Protein AF-A0A1C5HCP8-F1 (a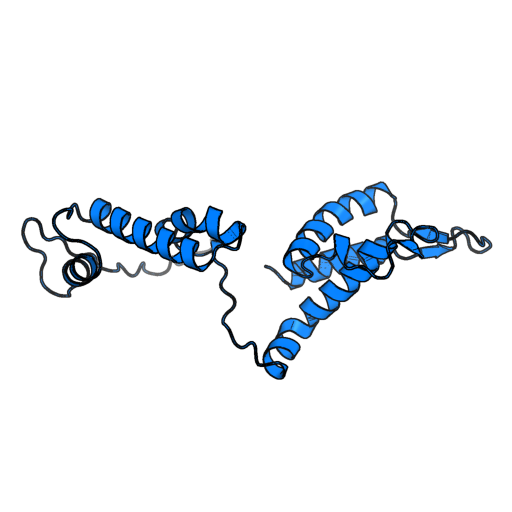fdb_monomer)

Mean predicted aligned error: 13.07 Å

Nearest PDB structures (foldseek):
  6eml-assembly1_B  TM=2.344E-01  e=4.892E+00  Saccharomyces cerevisiae S288C
  8zdz-assembly1_A  TM=1.944E-01  e=7.265E+00  Drosophila mojavensis

Structure (mmCIF, N/CA/C/O backbone):
data_AF-A0A1C5HCP8-F1
#
_entry.id   AF-A0A1C5HCP8-F1
#
loop_
_atom_site.group_PDB
_atom_site.id
_atom_site.type_symbol
_atom_site.label_atom_id
_atom_site.label_alt_id
_atom_site.label_comp_id
_atom_site.label_asym_id
_atom_site.label_entity_id
_atom_site.label_seq_id
_atom_site.pdbx_PDB_ins_code
_atom_site.Cartn_x
_atom_site.Cartn_y
_atom_site.Cartn_z
_atom_site.occupancy
_atom_site.B_iso_or_equiv
_atom_site.auth_seq_id
_atom_site.auth_comp_id
_atom_site.auth_asym_id
_atom_site.auth_atom_id
_atom_site.pdbx_PDB_model_num
ATOM 1 N N . MET A 1 1 ? 2.638 -6.774 -0.162 1.00 78.81 1 MET A N 1
ATOM 2 C CA . MET A 1 1 ? 2.986 -6.945 -1.592 1.00 78.81 1 MET A CA 1
ATOM 3 C C . MET A 1 1 ? 3.884 -8.164 -1.680 1.00 78.81 1 MET A C 1
ATOM 5 O O . MET A 1 1 ? 4.634 -8.370 -0.737 1.00 78.81 1 MET A O 1
ATOM 9 N N . ASP A 1 2 ? 3.795 -8.972 -2.735 1.00 88.62 2 ASP A N 1
ATOM 10 C CA . ASP A 1 2 ? 4.786 -10.030 -2.962 1.00 88.62 2 ASP A CA 1
ATOM 11 C C . ASP A 1 2 ? 6.087 -9.397 -3.477 1.00 88.62 2 ASP A C 1
ATOM 13 O O . ASP A 1 2 ? 6.156 -8.944 -4.621 1.00 88.62 2 ASP A O 1
ATOM 17 N N . SER A 1 3 ? 7.095 -9.307 -2.605 1.00 89.94 3 SER A N 1
ATOM 18 C CA . SER A 1 3 ? 8.375 -8.673 -2.933 1.00 89.94 3 SER A CA 1
ATOM 19 C C . SER A 1 3 ? 9.184 -9.475 -3.952 1.00 89.94 3 SER A C 1
ATOM 21 O O . SER A 1 3 ? 9.899 -8.868 -4.740 1.00 89.94 3 SER A O 1
ATOM 23 N N . ARG A 1 4 ? 9.068 -10.812 -3.985 1.00 93.69 4 ARG A N 1
ATOM 24 C CA . ARG A 1 4 ? 9.817 -11.634 -4.953 1.00 93.69 4 ARG A CA 1
ATOM 25 C C . ARG A 1 4 ? 9.277 -11.432 -6.358 1.00 93.69 4 ARG A C 1
ATOM 27 O O . ARG A 1 4 ? 10.061 -11.223 -7.279 1.00 93.69 4 ARG A O 1
ATOM 34 N N . TRP A 1 5 ? 7.952 -11.437 -6.499 1.00 96.12 5 TRP A N 1
ATOM 35 C CA . TRP A 1 5 ? 7.306 -11.109 -7.767 1.00 96.12 5 TRP A CA 1
ATOM 36 C C . TRP A 1 5 ? 7.670 -9.689 -8.220 1.00 96.12 5 TRP A C 1
ATOM 38 O O . TRP A 1 5 ? 8.113 -9.504 -9.348 1.00 96.12 5 TRP A O 1
ATOM 48 N N . ALA A 1 6 ? 7.579 -8.696 -7.328 1.00 96.25 6 ALA A N 1
ATOM 49 C CA . ALA A 1 6 ? 7.897 -7.312 -7.674 1.00 96.25 6 ALA A CA 1
ATOM 50 C C . ALA A 1 6 ? 9.359 -7.126 -8.128 1.00 96.25 6 ALA A C 1
ATOM 52 O O . ALA A 1 6 ? 9.610 -6.399 -9.087 1.00 96.25 6 ALA A O 1
ATOM 53 N N . ILE A 1 7 ? 10.313 -7.797 -7.468 1.00 96.38 7 ILE A N 1
ATOM 54 C CA . ILE A 1 7 ? 11.725 -7.801 -7.879 1.00 96.38 7 ILE A CA 1
ATOM 55 C C . ILE A 1 7 ? 11.876 -8.421 -9.273 1.00 96.38 7 ILE A C 1
ATOM 57 O O . ILE A 1 7 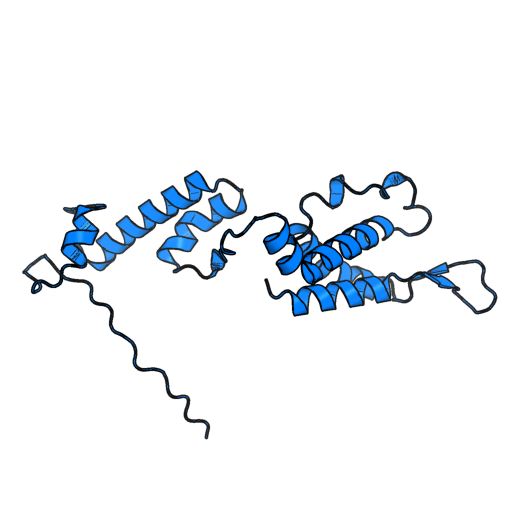? 12.546 -7.830 -10.112 1.00 96.38 7 ILE A O 1
ATOM 61 N N . ALA A 1 8 ? 11.226 -9.555 -9.551 1.00 97.31 8 ALA A N 1
ATOM 62 C CA . ALA A 1 8 ? 11.306 -10.208 -10.859 1.00 97.31 8 ALA A CA 1
ATOM 63 C C . ALA A 1 8 ? 10.757 -9.323 -11.997 1.00 97.31 8 ALA A C 1
ATOM 65 O O . ALA A 1 8 ? 11.375 -9.222 -13.056 1.00 97.31 8 ALA A O 1
ATOM 66 N N . GLU A 1 9 ? 9.635 -8.631 -11.769 1.00 97.81 9 GLU A N 1
ATOM 67 C CA . GLU A 1 9 ? 9.070 -7.679 -12.737 1.00 97.81 9 GLU A CA 1
ATOM 68 C C . GLU A 1 9 ? 10.021 -6.502 -13.013 1.00 97.81 9 GLU A C 1
ATOM 70 O O . GLU A 1 9 ? 10.185 -6.091 -14.166 1.00 97.81 9 GLU A O 1
ATOM 75 N N . ILE A 1 10 ? 10.666 -5.977 -11.965 1.00 97.31 10 ILE A N 1
ATOM 76 C CA . ILE A 1 10 ? 11.663 -4.906 -12.078 1.00 97.31 10 ILE A CA 1
ATOM 77 C C . ILE A 1 10 ? 12.907 -5.391 -12.836 1.00 97.31 10 ILE A C 1
ATOM 79 O O . ILE A 1 10 ? 13.361 -4.703 -13.750 1.00 97.31 10 ILE A O 1
ATOM 83 N N . ASP A 1 11 ? 13.432 -6.571 -12.504 1.00 97.44 11 ASP A N 1
ATOM 84 C CA . ASP A 1 11 ? 14.622 -7.144 -13.143 1.00 97.44 11 ASP A CA 1
ATOM 85 C C . ASP A 1 11 ? 14.402 -7.363 -14.646 1.00 97.44 11 ASP A C 1
ATOM 87 O O . ASP A 1 11 ? 15.262 -7.034 -15.467 1.00 97.44 11 ASP A O 1
ATOM 91 N N . GLU A 1 12 ? 13.226 -7.852 -15.036 1.00 96.88 12 GLU A N 1
ATOM 92 C CA . GLU A 1 12 ? 12.891 -8.039 -16.446 1.00 96.88 12 GLU A CA 1
ATOM 93 C C . GLU A 1 12 ? 12.728 -6.699 -17.183 1.00 96.88 12 GLU A C 1
ATOM 95 O O . GLU A 1 12 ? 13.190 -6.559 -18.317 1.00 96.88 12 GLU A O 1
ATOM 100 N N . PHE A 1 13 ? 12.151 -5.676 -16.547 1.00 97.00 13 PHE A N 1
ATOM 101 C CA . PHE A 1 13 ? 12.091 -4.333 -17.133 1.00 97.00 13 PHE A CA 1
ATOM 102 C C . PHE A 1 13 ? 13.481 -3.722 -17.342 1.00 97.00 13 PHE A C 1
ATOM 104 O O . PHE A 1 13 ? 13.753 -3.157 -18.407 1.00 97.00 13 PHE A O 1
ATOM 111 N N . LEU A 1 14 ? 14.379 -3.864 -16.363 1.00 94.81 14 LEU A N 1
ATOM 112 C CA . LEU A 1 14 ? 15.771 -3.423 -16.478 1.00 94.81 14 LEU A CA 1
ATOM 113 C C . LEU A 1 14 ? 16.498 -4.174 -17.604 1.00 94.81 14 LEU A C 1
ATOM 115 O O . LEU A 1 14 ? 17.226 -3.561 -18.384 1.00 94.81 14 LEU A O 1
ATOM 119 N N . ALA A 1 15 ? 16.234 -5.473 -17.770 1.00 95.31 15 ALA A N 1
ATOM 120 C CA . ALA A 1 15 ? 16.787 -6.256 -18.872 1.00 95.31 15 ALA A CA 1
ATOM 121 C C . ALA A 1 15 ? 16.268 -5.794 -20.246 1.00 95.31 15 ALA A C 1
ATOM 123 O O . ALA A 1 15 ? 17.043 -5.712 -21.200 1.00 95.31 15 ALA A O 1
ATOM 124 N N . LEU A 1 16 ? 14.978 -5.464 -20.369 1.00 94.94 16 LEU A N 1
ATOM 125 C CA . LEU A 1 16 ? 14.393 -4.966 -21.620 1.00 94.94 16 LEU A CA 1
ATOM 126 C C . LEU A 1 16 ? 14.897 -3.560 -21.983 1.00 94.94 16 LEU A C 1
ATOM 128 O O . LEU A 1 16 ? 15.077 -3.263 -23.166 1.00 94.94 16 LEU A O 1
ATOM 132 N N . THR A 1 17 ? 15.137 -2.706 -20.986 1.00 92.56 17 THR A N 1
ATOM 133 C CA . THR A 1 17 ? 15.589 -1.311 -21.161 1.00 92.56 17 THR A CA 1
ATOM 134 C C . THR A 1 17 ? 17.107 -1.158 -21.260 1.00 92.56 17 THR A C 1
ATOM 136 O O . THR A 1 17 ? 17.607 -0.060 -21.513 1.00 92.56 17 THR A O 1
ATOM 139 N N . GLU A 1 18 ? 17.856 -2.254 -21.129 1.00 89.94 18 GLU A N 1
ATOM 140 C CA . GLU A 1 18 ? 19.302 -2.257 -21.305 1.00 89.94 18 GLU A CA 1
ATOM 141 C C . GLU A 1 18 ? 19.684 -1.800 -22.724 1.00 89.94 18 GLU A C 1
ATOM 143 O O . GLU A 1 18 ? 19.285 -2.397 -23.728 1.00 89.94 18 GLU A O 1
ATOM 148 N N . LEU A 1 19 ? 20.494 -0.741 -22.812 1.00 87.19 19 LEU A N 1
ATOM 149 C CA . LEU A 1 19 ? 20.990 -0.224 -24.084 1.00 87.19 19 LEU A CA 1
ATOM 150 C C . LEU A 1 19 ? 22.107 -1.113 -24.638 1.00 87.19 19 LEU A C 1
ATOM 152 O O . LEU A 1 19 ? 23.206 -1.181 -24.084 1.00 87.19 19 LEU A O 1
ATOM 156 N N . ARG A 1 20 ? 21.862 -1.716 -25.800 1.00 84.25 20 ARG A N 1
ATOM 157 C CA . ARG A 1 20 ? 22.836 -2.501 -26.564 1.00 84.25 20 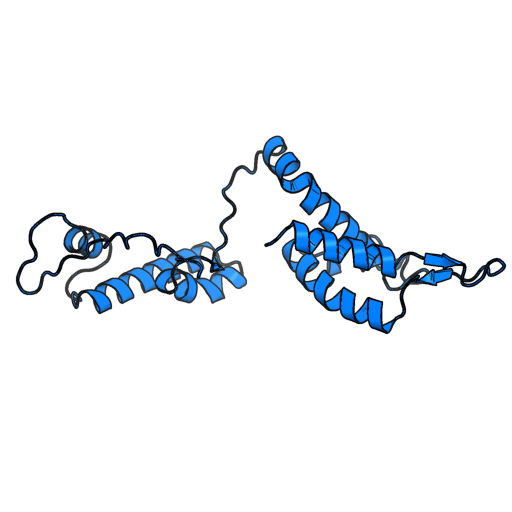ARG A CA 1
ATOM 158 C C . ARG A 1 20 ? 23.169 -1.802 -27.886 1.00 84.25 20 ARG A C 1
ATOM 160 O O . ARG A 1 20 ? 22.359 -1.028 -28.400 1.00 84.25 20 ARG A O 1
ATOM 167 N N . PRO A 1 21 ? 24.371 -2.017 -28.447 1.00 81.75 21 PRO A N 1
ATOM 168 C CA . PRO A 1 21 ? 24.658 -1.558 -29.800 1.00 81.75 21 PRO A CA 1
ATOM 169 C C . PRO A 1 21 ? 23.674 -2.215 -30.777 1.00 81.75 21 PRO A C 1
ATOM 171 O O . PRO A 1 21 ? 23.449 -3.421 -30.712 1.00 81.75 21 PRO A O 1
ATOM 174 N N . ALA A 1 22 ? 23.080 -1.427 -31.678 1.00 78.69 22 ALA A N 1
ATOM 175 C CA . ALA A 1 22 ? 22.049 -1.920 -32.602 1.00 78.69 22 ALA A CA 1
ATOM 176 C C . ALA A 1 22 ? 22.582 -2.958 -33.614 1.00 78.69 22 ALA A C 1
ATOM 178 O O . ALA A 1 22 ? 21.818 -3.695 -34.225 1.00 78.69 22 ALA A O 1
ATOM 179 N N . SER A 1 23 ? 23.899 -2.990 -33.807 1.00 77.50 23 SER A N 1
ATOM 180 C CA . SER A 1 23 ? 24.653 -3.986 -34.568 1.00 77.50 23 SER A CA 1
ATOM 181 C C . SER A 1 23 ? 26.102 -3.953 -34.075 1.00 77.50 23 SER A C 1
ATOM 183 O O . SER A 1 23 ? 26.514 -2.947 -33.492 1.00 77.50 23 SER A O 1
ATOM 185 N N . LEU A 1 24 ? 26.885 -5.005 -34.337 1.00 74.94 24 LEU A N 1
ATOM 186 C CA . LEU A 1 24 ? 28.292 -5.142 -33.921 1.00 74.94 24 LEU A CA 1
ATOM 187 C C . LEU A 1 24 ? 29.163 -3.922 -34.275 1.00 74.94 24 LEU A C 1
ATOM 189 O O . LEU A 1 24 ? 30.149 -3.651 -33.597 1.00 74.94 24 LEU A O 1
ATOM 193 N N . THR A 1 25 ? 28.790 -3.169 -35.311 1.00 76.25 25 THR A N 1
ATOM 194 C CA . THR A 1 25 ? 29.531 -2.005 -35.819 1.00 76.25 25 THR A CA 1
ATOM 195 C C . THR A 1 25 ? 28.815 -0.665 -35.606 1.00 76.25 25 THR A C 1
ATOM 197 O O . THR A 1 25 ? 29.343 0.387 -35.969 1.00 76.25 25 THR A O 1
ATOM 200 N N . SER A 1 26 ? 27.609 -0.659 -35.028 1.00 76.81 26 SER A N 1
ATOM 201 C CA . SER A 1 26 ? 26.791 0.553 -34.914 1.00 76.81 26 SER A CA 1
ATOM 202 C C . SER A 1 26 ? 27.150 1.384 -33.681 1.00 76.81 26 SER A C 1
ATOM 204 O O . SER A 1 26 ? 27.165 0.881 -32.560 1.00 76.81 26 SER A O 1
ATOM 206 N N . ARG A 1 27 ? 27.333 2.701 -33.866 1.00 78.25 27 ARG A N 1
ATOM 207 C CA . ARG A 1 27 ? 27.387 3.667 -32.748 1.00 78.25 27 ARG A CA 1
ATOM 208 C C . ARG A 1 27 ? 26.009 3.944 -32.143 1.00 78.25 27 ARG A C 1
ATOM 210 O O . ARG A 1 27 ? 25.930 4.470 -31.036 1.00 78.25 27 ARG A O 1
ATOM 217 N N . ARG A 1 28 ? 24.924 3.627 -32.864 1.00 79.44 28 ARG A N 1
ATOM 218 C CA . ARG A 1 28 ? 23.560 3.786 -32.347 1.00 79.44 28 ARG A CA 1
ATOM 219 C C . ARG A 1 28 ? 23.278 2.685 -31.335 1.00 79.44 28 ARG A C 1
ATOM 221 O O . ARG A 1 28 ? 23.488 1.505 -31.620 1.00 79.44 28 ARG A O 1
ATOM 228 N N . ARG A 1 29 ? 22.767 3.086 -30.175 1.00 83.19 29 ARG A N 1
ATOM 229 C CA . ARG A 1 29 ? 22.270 2.168 -29.153 1.00 83.19 29 ARG A CA 1
ATOM 230 C C . ARG A 1 29 ? 20.757 2.061 -29.251 1.00 83.19 29 ARG A C 1
ATOM 232 O O . ARG A 1 29 ? 20.087 3.044 -29.555 1.00 83.19 29 ARG A O 1
ATOM 239 N N . ALA A 1 30 ? 20.252 0.866 -29.008 1.00 85.25 30 ALA A N 1
ATOM 240 C CA . ALA A 1 30 ? 18.834 0.576 -28.914 1.00 85.25 30 ALA A CA 1
ATOM 241 C C . ALA A 1 30 ? 18.585 -0.243 -27.649 1.00 85.25 30 ALA A C 1
ATOM 243 O O . ALA A 1 30 ? 19.490 -0.914 -27.148 1.00 85.25 30 ALA A O 1
ATOM 244 N N . ASN A 1 31 ? 17.363 -0.178 -27.130 1.00 90.12 31 ASN A N 1
ATOM 245 C CA . ASN A 1 31 ? 16.954 -1.061 -26.046 1.00 90.12 31 ASN A CA 1
ATOM 246 C C . ASN A 1 31 ? 17.009 -2.519 -26.523 1.00 90.12 31 ASN A C 1
ATOM 248 O O . ASN A 1 31 ? 16.756 -2.805 -27.696 1.00 90.12 31 ASN A O 1
ATOM 252 N N . ARG A 1 32 ? 17.332 -3.438 -25.611 1.00 90.62 32 ARG A N 1
ATOM 253 C CA . ARG A 1 32 ? 17.329 -4.880 -25.880 1.00 90.62 32 ARG A CA 1
ATOM 254 C C . ARG A 1 32 ? 15.931 -5.394 -26.241 1.00 90.62 32 ARG A C 1
ATOM 256 O O . ARG A 1 32 ? 15.806 -6.260 -27.104 1.00 90.62 32 ARG A O 1
ATOM 263 N N . GLY A 1 33 ? 14.904 -4.899 -25.554 1.00 90.12 33 GLY A N 1
ATOM 264 C CA . GLY A 1 33 ? 13.506 -5.255 -25.781 1.00 90.12 33 GLY A CA 1
ATOM 265 C C . GLY A 1 33 ? 12.870 -4.491 -26.941 1.00 90.12 33 GLY A C 1
ATOM 266 O O . GLY A 1 33 ? 13.300 -3.391 -27.295 1.00 90.12 33 GLY A O 1
ATOM 267 N N . ARG A 1 34 ? 11.795 -5.047 -27.513 1.00 92.00 34 ARG A N 1
ATOM 268 C CA . ARG A 1 34 ? 10.942 -4.298 -28.449 1.00 92.00 34 ARG A CA 1
ATOM 269 C C . ARG A 1 34 ? 10.151 -3.237 -27.692 1.00 92.00 34 ARG A C 1
ATOM 271 O O . ARG A 1 34 ? 9.789 -3.437 -26.537 1.00 92.00 34 ARG A O 1
ATOM 278 N N . ASP A 1 35 ? 9.826 -2.133 -28.363 1.00 90.31 35 ASP A N 1
ATOM 279 C CA . ASP A 1 35 ? 9.174 -0.993 -27.704 1.00 90.31 35 ASP A CA 1
ATOM 280 C C . ASP A 1 35 ? 7.825 -1.366 -27.065 1.00 90.31 35 ASP A C 1
ATOM 282 O O . ASP A 1 35 ? 7.553 -0.966 -25.938 1.00 90.31 35 ASP A O 1
ATOM 286 N N . GLY A 1 36 ? 7.024 -2.203 -27.735 1.00 93.50 36 GLY A N 1
ATOM 287 C CA . GLY A 1 36 ? 5.756 -2.704 -27.192 1.00 93.50 36 GLY A CA 1
ATOM 288 C C . GLY A 1 36 ? 5.926 -3.554 -25.929 1.00 93.50 36 GLY A C 1
ATOM 289 O O . GLY A 1 36 ? 5.172 -3.375 -24.976 1.00 93.50 36 GLY A O 1
ATOM 290 N N . ASP A 1 37 ? 6.952 -4.410 -25.890 1.00 95.44 37 ASP A N 1
ATOM 291 C CA . ASP A 1 37 ? 7.255 -5.260 -24.731 1.00 95.44 37 ASP A CA 1
ATOM 292 C C . ASP A 1 37 ? 7.687 -4.390 -23.534 1.00 95.44 37 ASP A C 1
ATOM 294 O O . ASP A 1 37 ? 7.236 -4.595 -22.407 1.00 95.44 37 ASP A O 1
ATOM 298 N N . ILE A 1 38 ? 8.492 -3.348 -23.787 1.00 94.75 38 ILE A N 1
ATOM 299 C CA . ILE A 1 38 ? 8.912 -2.389 -22.755 1.00 94.75 38 ILE A CA 1
ATOM 300 C C . ILE A 1 38 ? 7.716 -1.583 -22.235 1.00 94.75 38 ILE A C 1
ATOM 302 O O . ILE A 1 38 ? 7.587 -1.416 -21.026 1.00 94.75 38 ILE A O 1
ATOM 306 N N . ILE A 1 39 ? 6.832 -1.098 -23.114 1.00 95.44 39 ILE A N 1
ATOM 307 C CA . ILE A 1 39 ? 5.628 -0.346 -22.717 1.00 95.44 39 ILE A CA 1
ATOM 308 C C . ILE A 1 39 ? 4.700 -1.219 -21.865 1.00 95.44 39 ILE A C 1
ATOM 310 O O . ILE A 1 39 ? 4.236 -0.777 -20.813 1.00 95.44 39 ILE A O 1
ATOM 314 N N . ALA A 1 40 ? 4.448 -2.460 -22.287 1.00 95.56 40 ALA A N 1
ATOM 315 C CA . ALA A 1 40 ? 3.609 -3.390 -21.538 1.00 95.56 40 ALA A CA 1
ATOM 316 C C . ALA A 1 40 ? 4.191 -3.661 -20.143 1.00 95.56 40 ALA A C 1
ATOM 318 O O . ALA A 1 40 ? 3.469 -3.619 -19.145 1.00 95.56 40 ALA A O 1
ATOM 319 N N . LYS A 1 41 ? 5.511 -3.863 -20.058 1.00 97.19 41 LYS A N 1
ATOM 320 C CA . LYS A 1 41 ? 6.201 -4.069 -18.784 1.00 97.19 41 LYS A CA 1
ATOM 321 C C . LYS A 1 41 ? 6.198 -2.816 -17.907 1.00 97.19 41 LYS A C 1
ATOM 323 O O . LYS A 1 41 ? 5.987 -2.915 -16.698 1.00 97.19 41 LYS A O 1
ATOM 328 N N . ALA A 1 42 ? 6.364 -1.638 -18.509 1.00 95.38 42 ALA A N 1
ATOM 329 C CA . ALA A 1 42 ? 6.326 -0.361 -17.806 1.00 95.38 42 ALA A CA 1
ATOM 330 C C . ALA A 1 42 ? 5.007 -0.182 -17.043 1.00 95.38 42 ALA A C 1
ATOM 332 O O . ALA A 1 42 ? 5.042 0.203 -15.882 1.00 95.38 42 ALA A O 1
ATOM 333 N N . GLN A 1 43 ? 3.859 -0.558 -17.618 1.00 96.75 43 GLN A N 1
ATOM 334 C CA . GLN A 1 43 ? 2.557 -0.459 -16.938 1.00 96.75 43 GLN A CA 1
ATOM 335 C C . GLN A 1 43 ? 2.502 -1.219 -15.599 1.00 96.75 43 GLN A C 1
ATOM 337 O O . GLN A 1 43 ? 1.832 -0.791 -14.652 1.00 96.75 43 GLN A O 1
ATOM 342 N N . VAL A 1 44 ? 3.177 -2.366 -15.509 1.00 97.06 44 VAL A N 1
ATOM 343 C CA . VAL A 1 44 ? 3.262 -3.151 -14.269 1.00 97.06 44 VAL A CA 1
ATOM 344 C C . VAL A 1 44 ? 4.263 -2.509 -13.313 1.00 97.06 44 VAL A C 1
ATOM 346 O O . VAL A 1 44 ? 3.939 -2.269 -12.147 1.00 97.06 44 VAL A O 1
ATOM 349 N N . VAL A 1 45 ? 5.452 -2.169 -13.813 1.00 96.56 45 VAL A N 1
ATOM 350 C CA . VAL A 1 45 ? 6.522 -1.559 -13.014 1.00 96.56 45 VAL A CA 1
ATOM 351 C C . VAL A 1 45 ? 6.084 -0.232 -12.410 1.00 96.56 45 VAL A C 1
ATOM 353 O O . VAL A 1 45 ? 6.313 -0.009 -11.229 1.00 96.56 45 VAL A O 1
ATOM 356 N N . GLU A 1 46 ? 5.373 0.617 -13.142 1.00 95.12 46 GLU A N 1
ATOM 357 C CA . GLU A 1 46 ? 4.870 1.892 -12.629 1.00 95.12 46 GLU A CA 1
ATOM 358 C C . GLU A 1 46 ? 3.963 1.720 -11.400 1.00 95.12 46 GLU A C 1
ATOM 360 O O . GLU A 1 46 ? 4.089 2.469 -10.431 1.00 95.12 46 GLU A O 1
ATOM 365 N N . GLN A 1 47 ? 3.120 0.683 -11.371 1.00 94.31 47 GLN A N 1
ATOM 366 C CA . GLN A 1 47 ? 2.279 0.373 -10.208 1.00 94.31 47 GLN A CA 1
ATOM 367 C C . GLN A 1 47 ? 3.075 -0.138 -9.001 1.00 94.31 47 GLN A C 1
ATOM 369 O O . GLN A 1 47 ? 2.620 0.003 -7.855 1.00 94.31 47 GLN A O 1
ATOM 374 N N . ILE A 1 48 ? 4.227 -0.767 -9.249 1.00 94.62 48 ILE A N 1
ATOM 375 C CA . ILE A 1 48 ? 5.178 -1.172 -8.211 1.00 94.62 48 ILE A CA 1
ATOM 376 C C . ILE A 1 48 ? 5.903 0.070 -7.686 1.00 94.62 48 ILE A C 1
ATOM 378 O O . ILE A 1 48 ? 5.921 0.294 -6.476 1.00 94.62 48 ILE A O 1
ATOM 382 N N . LEU A 1 49 ? 6.430 0.911 -8.578 1.00 93.56 49 LEU A N 1
ATOM 383 C CA . LEU A 1 49 ? 7.133 2.145 -8.231 1.00 93.56 49 LEU A CA 1
ATOM 384 C C . LEU A 1 49 ? 6.252 3.087 -7.408 1.00 93.56 49 LEU A C 1
ATOM 386 O O . LEU A 1 49 ? 6.706 3.591 -6.388 1.00 93.56 49 LEU A O 1
ATOM 390 N N . ASP A 1 50 ? 4.973 3.233 -7.759 1.00 90.62 50 ASP A N 1
ATOM 391 C CA . ASP A 1 50 ? 4.017 4.055 -7.000 1.00 90.62 50 ASP A CA 1
ATOM 392 C C . ASP A 1 50 ? 3.819 3.593 -5.551 1.00 90.62 50 ASP A C 1
ATOM 394 O O . ASP A 1 50 ? 3.438 4.385 -4.686 1.00 90.62 50 ASP A O 1
ATOM 398 N N . ARG A 1 51 ? 4.097 2.317 -5.267 1.00 89.25 51 ARG A N 1
ATOM 399 C CA . ARG A 1 51 ? 4.028 1.744 -3.919 1.00 89.25 51 ARG A CA 1
ATOM 400 C C . ARG A 1 51 ? 5.363 1.786 -3.184 1.00 89.25 51 ARG A C 1
ATOM 402 O O . ARG A 1 51 ? 5.348 1.983 -1.973 1.00 89.25 51 ARG A O 1
ATOM 409 N N . VAL A 1 52 ? 6.476 1.567 -3.886 1.00 90.19 52 VAL A N 1
ATOM 410 C CA . VAL A 1 52 ? 7.811 1.411 -3.280 1.00 90.19 52 VAL A CA 1
ATOM 411 C C . VAL A 1 52 ? 8.559 2.740 -3.200 1.00 90.19 52 VAL A C 1
ATOM 413 O O . VAL A 1 52 ? 9.067 3.092 -2.143 1.00 90.19 52 VAL A O 1
ATOM 416 N N . VAL A 1 53 ? 8.592 3.509 -4.288 1.00 88.19 53 VAL A N 1
ATOM 417 C CA . VAL A 1 53 ? 9.318 4.782 -4.381 1.00 88.19 53 VAL A CA 1
ATOM 418 C C . VAL A 1 53 ? 8.299 5.895 -4.590 1.00 88.19 53 VAL A C 1
ATOM 420 O O . VAL A 1 53 ? 8.005 6.321 -5.708 1.00 88.19 53 VAL A O 1
ATOM 423 N N . ARG A 1 54 ? 7.709 6.364 -3.488 1.00 82.19 54 ARG A N 1
ATOM 424 C CA . ARG A 1 54 ? 6.716 7.445 -3.539 1.00 82.19 54 ARG A CA 1
ATOM 425 C C . ARG A 1 54 ? 7.331 8.681 -4.194 1.00 82.19 54 ARG A C 1
ATOM 427 O O . ARG A 1 54 ? 8.433 9.075 -3.847 1.00 82.19 54 ARG A O 1
ATOM 434 N N . GLY A 1 55 ? 6.606 9.291 -5.131 1.00 83.56 55 GLY A N 1
ATOM 435 C CA . GLY A 1 55 ? 7.060 10.518 -5.791 1.00 83.56 55 GLY A CA 1
ATOM 436 C C . GLY A 1 55 ? 8.089 10.328 -6.911 1.00 83.56 55 GLY A C 1
ATOM 437 O O . GLY A 1 55 ? 8.494 11.325 -7.500 1.00 83.56 55 GLY A O 1
ATOM 438 N N . TRP A 1 56 ? 8.436 9.092 -7.302 1.00 87.38 56 TRP A N 1
ATOM 439 C CA . TRP A 1 56 ? 9.467 8.814 -8.322 1.00 87.38 56 TRP A CA 1
ATOM 440 C C . TRP A 1 56 ? 9.295 9.572 -9.656 1.00 87.38 56 TRP A C 1
ATOM 442 O O . TRP A 1 56 ? 10.281 9.870 -10.332 1.00 87.38 56 TRP A O 1
ATOM 452 N N . ARG A 1 57 ? 8.054 9.929 -10.028 1.00 85.75 57 ARG A N 1
ATOM 453 C CA . ARG A 1 57 ? 7.764 10.739 -11.226 1.00 85.75 57 ARG A CA 1
ATOM 454 C C . ARG A 1 57 ? 8.238 12.196 -11.123 1.00 85.75 57 ARG A C 1
ATOM 456 O O . ARG A 1 57 ? 8.501 12.813 -12.148 1.00 85.75 57 ARG A O 1
ATOM 463 N N . ARG A 1 58 ? 8.331 12.750 -9.912 1.00 80.00 58 ARG A N 1
ATOM 464 C CA . ARG A 1 58 ? 8.727 14.146 -9.644 1.00 80.00 58 ARG A CA 1
ATOM 465 C C . ARG A 1 58 ? 10.174 14.268 -9.173 1.00 80.00 58 ARG A C 1
ATOM 467 O O . ARG A 1 58 ? 10.834 15.242 -9.514 1.00 80.00 58 ARG A O 1
ATOM 474 N N . ASP A 1 59 ? 10.667 13.263 -8.453 1.00 68.56 59 ASP A N 1
ATOM 475 C CA . ASP A 1 59 ? 11.917 13.364 -7.688 1.00 68.56 59 ASP A CA 1
ATOM 476 C C . ASP A 1 59 ? 13.149 12.820 -8.440 1.00 68.56 59 ASP A C 1
ATOM 478 O O . ASP A 1 59 ? 14.239 12.707 -7.880 1.00 68.56 59 ASP A O 1
ATOM 482 N N . SER A 1 60 ? 13.006 12.447 -9.717 1.00 63.34 60 SER A N 1
ATOM 483 C CA . SER A 1 60 ? 14.099 11.833 -10.478 1.00 63.34 60 SER A CA 1
ATOM 484 C C . SER A 1 60 ? 15.153 12.848 -10.920 1.00 63.34 60 SER A C 1
ATOM 486 O O . SER A 1 60 ? 14.845 13.809 -11.631 1.00 63.34 60 SER A O 1
ATOM 488 N N . VAL A 1 61 ? 16.419 12.568 -10.606 1.00 60.31 61 VAL A N 1
ATOM 489 C CA . VAL A 1 61 ? 17.566 13.415 -10.971 1.00 60.31 61 VAL A CA 1
ATOM 490 C C . VAL A 1 61 ? 17.831 13.382 -12.485 1.00 60.31 61 VAL A C 1
ATOM 492 O O . VAL A 1 61 ? 18.305 14.368 -13.055 1.00 60.31 61 VAL A O 1
ATOM 495 N N . SER A 1 62 ? 17.484 12.285 -13.171 1.00 58.72 62 SER A N 1
ATOM 496 C CA . SER A 1 62 ? 17.747 12.120 -14.610 1.00 58.72 62 SER A CA 1
ATOM 497 C C . SER A 1 62 ? 16.738 12.785 -15.552 1.00 58.72 62 SER A C 1
ATOM 499 O O . SER A 1 62 ? 17.037 12.901 -16.744 1.00 58.72 62 SER A O 1
ATOM 501 N N . GLY A 1 63 ? 15.575 13.228 -15.057 1.00 54.25 63 GLY A N 1
ATOM 502 C CA . GLY A 1 63 ? 14.397 13.552 -15.879 1.00 54.25 63 GLY A CA 1
ATOM 503 C C . GLY A 1 63 ? 14.605 14.601 -16.981 1.00 54.25 63 GLY A C 1
ATOM 504 O O . GLY A 1 63 ? 13.923 14.548 -17.996 1.00 54.25 63 GLY A O 1
ATOM 505 N N . SER A 1 64 ? 15.579 15.509 -16.842 1.00 52.06 64 SER A N 1
ATOM 506 C CA . SER A 1 64 ? 15.797 16.589 -17.823 1.00 52.06 64 SER A CA 1
ATOM 507 C C . SER A 1 64 ? 17.102 16.471 -18.629 1.00 52.06 64 SER A C 1
ATOM 509 O O . SER A 1 64 ? 17.183 16.958 -19.752 1.00 52.06 64 SER A O 1
ATOM 511 N N . ARG A 1 65 ? 18.135 15.786 -18.107 1.00 52.69 65 ARG A N 1
ATOM 512 C CA . ARG A 1 65 ? 19.458 15.702 -18.767 1.00 52.69 65 ARG A CA 1
ATOM 513 C C . ARG A 1 65 ? 19.679 14.444 -19.611 1.00 52.69 65 ARG A C 1
ATOM 515 O O . ARG A 1 65 ? 20.477 14.498 -20.538 1.00 52.69 65 ARG A O 1
ATOM 522 N N . ASN A 1 66 ? 18.980 13.344 -19.319 1.00 61.69 66 ASN A N 1
ATOM 523 C CA . ASN A 1 66 ? 19.245 12.037 -19.942 1.00 61.69 66 ASN A CA 1
ATOM 524 C C . ASN A 1 66 ? 18.119 11.517 -20.851 1.00 61.69 66 ASN A C 1
ATOM 526 O O . ASN A 1 66 ? 18.289 10.479 -21.489 1.00 61.69 66 ASN A O 1
ATOM 530 N N . ILE A 1 67 ? 17.001 12.242 -20.976 1.00 60.72 67 ILE A N 1
ATOM 531 C CA . ILE A 1 67 ? 15.882 11.843 -21.851 1.00 60.72 67 ILE A CA 1
ATOM 532 C C . ILE A 1 67 ? 16.310 11.742 -23.326 1.00 60.72 67 ILE A C 1
ATOM 534 O O . ILE A 1 67 ? 15.782 10.922 -24.072 1.00 60.72 67 ILE A O 1
ATOM 538 N N . SER A 1 68 ? 17.310 12.537 -23.728 1.00 62.66 68 SER A N 1
ATOM 539 C CA . SER A 1 68 ? 17.908 12.522 -25.068 1.00 62.66 68 SER A CA 1
ATOM 540 C C . SER A 1 68 ? 18.725 11.257 -25.359 1.00 62.66 68 SER A C 1
ATOM 542 O O . SER A 1 68 ? 18.981 10.958 -26.523 1.00 62.66 68 SER A O 1
ATOM 544 N N . VAL A 1 69 ? 19.127 10.511 -24.322 1.00 70.50 69 VAL A N 1
ATOM 545 C CA . VAL A 1 69 ? 19.910 9.270 -24.428 1.00 70.50 69 VAL A CA 1
ATOM 546 C C . VAL A 1 69 ? 18.993 8.048 -24.408 1.00 70.50 69 VAL A C 1
ATOM 548 O O . VAL A 1 69 ? 19.166 7.137 -25.217 1.00 70.50 69 VAL A O 1
ATOM 551 N N . ASN A 1 70 ? 18.007 8.024 -23.509 1.00 78.62 70 ASN A N 1
ATOM 552 C CA . ASN A 1 70 ? 16.951 7.015 -23.480 1.00 78.62 70 ASN A CA 1
ATOM 553 C C . ASN A 1 70 ? 15.719 7.575 -22.760 1.00 78.62 70 ASN A C 1
ATOM 555 O O . ASN A 1 70 ? 15.818 8.053 -21.628 1.00 78.62 70 ASN A O 1
ATOM 559 N N . ARG A 1 71 ? 14.534 7.454 -23.372 1.00 84.69 71 ARG A N 1
ATOM 560 C CA . ARG A 1 71 ? 13.273 7.914 -22.763 1.00 84.69 71 ARG A CA 1
ATOM 561 C C . ARG A 1 71 ? 12.973 7.233 -21.422 1.00 84.69 71 ARG A C 1
ATOM 563 O O . ARG A 1 71 ? 12.282 7.805 -20.591 1.00 84.69 71 ARG A O 1
ATOM 570 N N . TRP A 1 72 ? 13.512 6.031 -21.210 1.00 88.44 72 TRP A N 1
ATOM 571 C CA . TRP A 1 72 ? 13.295 5.225 -20.009 1.00 88.44 72 TRP A CA 1
ATOM 572 C C . TRP A 1 72 ? 14.290 5.504 -18.878 1.00 88.44 72 TRP A C 1
ATOM 574 O O . TRP A 1 72 ? 14.220 4.838 -17.851 1.00 88.44 72 TRP A O 1
ATOM 584 N N . CYS A 1 73 ? 15.207 6.472 -19.016 1.00 86.50 73 CYS A N 1
ATOM 585 C CA . CYS A 1 73 ? 16.217 6.751 -17.986 1.00 86.50 73 CYS A CA 1
ATOM 586 C C . CYS A 1 73 ? 15.609 7.008 -16.600 1.00 86.50 73 CYS A C 1
ATOM 588 O O . CYS A 1 73 ? 16.123 6.504 -15.606 1.00 86.50 73 CYS A O 1
ATOM 590 N N . GLN A 1 74 ? 14.504 7.756 -16.535 1.00 87.06 74 GLN A N 1
ATOM 591 C CA . GLN A 1 74 ? 13.795 8.001 -15.280 1.00 87.06 74 GLN A CA 1
ATOM 592 C C . GLN A 1 74 ? 13.242 6.701 -14.677 1.00 87.06 74 GLN A C 1
ATOM 594 O O . GLN A 1 74 ? 13.443 6.443 -13.491 1.00 87.06 74 GLN A O 1
ATOM 599 N N . HIS A 1 75 ? 12.573 5.876 -15.489 1.00 91.25 75 HIS A N 1
ATOM 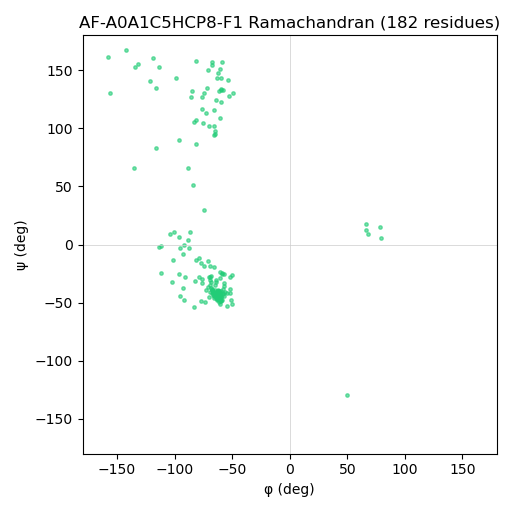600 C CA . HIS A 1 75 ? 12.029 4.587 -15.057 1.00 91.25 75 HIS A CA 1
ATOM 601 C C . HIS A 1 75 ? 13.126 3.632 -14.596 1.00 91.25 75 HIS A C 1
ATOM 603 O O . HIS A 1 75 ? 12.949 2.984 -13.575 1.00 91.25 75 HIS A O 1
ATOM 609 N N . MET A 1 76 ? 14.261 3.568 -15.298 1.00 90.06 76 MET A N 1
ATOM 610 C CA . MET A 1 76 ? 15.405 2.735 -14.912 1.00 90.06 76 MET A CA 1
ATOM 611 C C . MET A 1 76 ? 15.985 3.164 -13.561 1.00 90.06 76 MET A C 1
ATOM 613 O O . MET A 1 76 ? 16.197 2.331 -12.688 1.00 90.06 76 MET A O 1
ATOM 617 N N . GLU A 1 77 ? 16.195 4.466 -13.359 1.00 89.88 77 GLU A N 1
ATOM 618 C CA . GLU A 1 77 ? 16.704 5.008 -12.095 1.00 89.88 77 GLU A CA 1
ATOM 619 C C . GLU A 1 77 ? 15.743 4.710 -10.930 1.00 89.88 77 GLU A C 1
ATOM 621 O O . GLU A 1 77 ? 16.164 4.301 -9.848 1.00 89.88 77 GLU A O 1
ATOM 626 N N . ALA A 1 78 ? 14.437 4.886 -11.150 1.00 92.19 78 ALA A N 1
ATOM 627 C CA . ALA A 1 78 ? 13.412 4.558 -10.163 1.00 92.19 78 ALA A CA 1
ATOM 628 C C . ALA A 1 78 ? 13.325 3.045 -9.892 1.00 92.19 78 ALA A C 1
ATOM 630 O O . ALA A 1 78 ? 13.198 2.644 -8.736 1.00 92.19 78 ALA A O 1
ATOM 631 N N . ALA A 1 79 ? 13.437 2.216 -10.930 1.00 94.06 79 ALA A N 1
ATOM 632 C CA . ALA A 1 79 ? 13.441 0.760 -10.839 1.00 94.06 79 ALA A CA 1
ATOM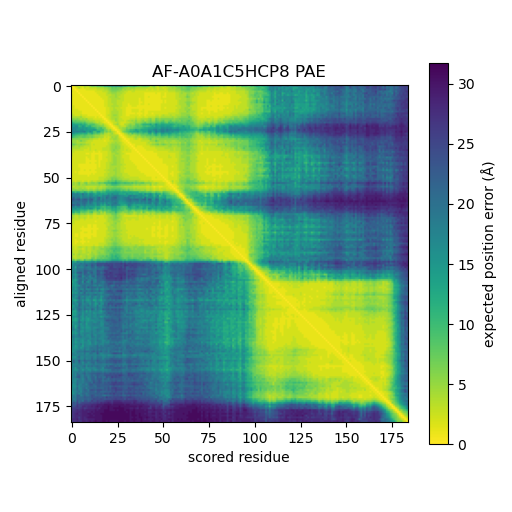 633 C C . ALA A 1 79 ? 14.646 0.236 -10.050 1.00 94.06 79 ALA A C 1
ATOM 635 O O . ALA A 1 79 ? 14.462 -0.590 -9.162 1.00 94.06 79 ALA A O 1
ATOM 636 N N . GLU A 1 80 ? 15.847 0.771 -10.275 1.00 93.62 80 GLU A N 1
ATOM 637 C CA . GLU A 1 80 ? 17.040 0.416 -9.493 1.00 93.62 80 GLU A CA 1
ATOM 638 C C . GLU A 1 80 ? 16.886 0.774 -8.010 1.00 93.62 80 GLU A C 1
ATOM 640 O O . GLU A 1 80 ? 17.184 -0.036 -7.129 1.00 93.62 80 GLU A O 1
ATOM 645 N N . ARG A 1 81 ? 16.340 1.960 -7.703 1.00 92.94 81 ARG A N 1
ATOM 646 C CA . ARG A 1 81 ? 16.029 2.332 -6.313 1.00 92.94 81 ARG A CA 1
ATOM 647 C C . ARG A 1 81 ? 15.007 1.393 -5.685 1.00 92.94 81 ARG A C 1
ATOM 649 O O . ARG A 1 81 ? 15.222 0.921 -4.572 1.00 92.94 81 ARG A O 1
ATOM 656 N N . ALA A 1 82 ? 13.917 1.108 -6.396 1.00 94.00 82 ALA A N 1
ATOM 657 C CA . ALA A 1 82 ? 12.873 0.208 -5.918 1.00 94.00 82 ALA A CA 1
ATOM 658 C C . ALA A 1 82 ? 13.411 -1.209 -5.685 1.00 94.00 82 ALA A C 1
ATOM 660 O O . ALA A 1 82 ? 13.072 -1.839 -4.686 1.00 94.00 82 ALA A O 1
ATOM 661 N N . ARG A 1 83 ? 14.281 -1.696 -6.573 1.00 95.81 83 ARG A N 1
ATOM 662 C CA . ARG A 1 83 ? 14.964 -2.982 -6.436 1.00 95.81 83 ARG A CA 1
ATOM 663 C C . ARG A 1 83 ? 15.840 -3.019 -5.188 1.00 95.81 83 ARG A C 1
ATOM 665 O O . ARG A 1 83 ? 15.731 -3.961 -4.408 1.00 95.81 83 ARG A O 1
ATOM 672 N N . ALA A 1 84 ? 16.681 -2.004 -4.985 1.00 94.12 84 ALA A N 1
ATOM 673 C CA . ALA A 1 84 ? 17.549 -1.912 -3.813 1.00 94.12 84 ALA A CA 1
ATOM 674 C C . ALA A 1 84 ? 16.738 -1.897 -2.507 1.00 94.12 84 ALA A C 1
ATOM 676 O O . ALA A 1 84 ? 17.052 -2.651 -1.587 1.00 94.12 84 ALA A O 1
ATOM 677 N N . GLU A 1 85 ? 15.664 -1.106 -2.469 1.00 91.31 85 GLU A N 1
ATOM 678 C CA . GLU A 1 85 ? 14.719 -1.042 -1.352 1.00 91.31 85 GLU A CA 1
ATOM 679 C C . GLU A 1 85 ? 14.072 -2.407 -1.079 1.00 91.31 85 GLU A C 1
ATOM 681 O O . GLU A 1 85 ? 14.040 -2.864 0.056 1.00 91.31 85 GLU A O 1
ATOM 686 N N . LEU A 1 86 ? 13.577 -3.098 -2.112 1.00 92.88 86 LEU A N 1
ATOM 687 C CA . LEU A 1 86 ? 12.912 -4.396 -1.962 1.00 92.88 86 LEU A CA 1
ATOM 688 C C . LEU A 1 86 ? 13.866 -5.505 -1.499 1.00 92.88 86 LEU A C 1
ATOM 690 O O . LEU A 1 86 ? 13.485 -6.313 -0.653 1.00 92.88 86 LEU A O 1
ATOM 694 N N . VAL A 1 87 ? 15.087 -5.548 -2.039 1.00 94.94 87 VAL A N 1
ATOM 695 C CA . VAL A 1 87 ? 16.099 -6.562 -1.695 1.00 94.94 87 VAL A CA 1
ATOM 696 C C . VAL A 1 87 ? 16.620 -6.361 -0.275 1.00 94.94 87 VAL A C 1
ATOM 698 O O . VAL A 1 87 ? 16.803 -7.332 0.455 1.00 94.94 87 VAL A O 1
ATOM 701 N N . ARG A 1 88 ? 16.853 -5.107 0.123 1.00 90.81 88 ARG A N 1
ATOM 702 C CA . ARG A 1 88 ? 17.459 -4.763 1.417 1.00 90.81 88 ARG A CA 1
ATOM 703 C C . ARG A 1 88 ? 16.440 -4.324 2.458 1.00 90.81 88 ARG A C 1
ATOM 705 O O . ARG A 1 88 ? 16.838 -3.849 3.513 1.00 90.81 88 ARG A O 1
ATOM 712 N N . ARG A 1 89 ? 15.140 -4.489 2.198 1.00 87.06 89 ARG A N 1
ATOM 713 C CA . ARG A 1 89 ? 14.074 -3.969 3.065 1.00 87.06 89 ARG A CA 1
ATOM 714 C C . ARG A 1 89 ? 14.260 -4.355 4.526 1.00 87.06 89 ARG A C 1
ATOM 716 O O . ARG A 1 89 ? 14.159 -3.504 5.398 1.00 87.06 89 ARG A O 1
ATOM 723 N N . GLU A 1 90 ? 14.531 -5.633 4.779 1.00 80.50 90 GLU A N 1
ATOM 724 C CA . GLU A 1 90 ? 14.684 -6.139 6.143 1.00 80.50 90 GLU A CA 1
ATOM 725 C C . GLU A 1 90 ? 15.925 -5.553 6.824 1.00 80.50 90 GLU A C 1
ATOM 727 O O . GLU A 1 90 ? 15.840 -5.082 7.952 1.00 80.50 90 GLU A O 1
ATOM 732 N N . GLU A 1 91 ? 17.050 -5.498 6.105 1.00 86.12 91 GLU A N 1
ATOM 733 C CA . GLU A 1 91 ? 18.293 -4.886 6.582 1.00 86.12 91 GLU A CA 1
ATOM 734 C C . GLU A 1 91 ? 18.082 -3.403 6.916 1.00 86.12 91 GLU A C 1
ATOM 736 O O . GLU A 1 91 ? 18.451 -2.946 7.995 1.00 86.12 91 GLU A O 1
ATOM 741 N N . ILE A 1 92 ? 17.456 -2.650 6.008 1.00 84.75 92 ILE A N 1
ATOM 742 C CA . ILE A 1 92 ? 17.156 -1.226 6.184 1.00 84.75 92 ILE A CA 1
ATOM 743 C C . ILE A 1 92 ? 16.252 -1.033 7.404 1.00 84.75 92 ILE A C 1
ATOM 745 O O . ILE A 1 92 ? 16.543 -0.188 8.247 1.00 84.75 92 ILE A O 1
ATOM 749 N N . ARG A 1 93 ? 15.198 -1.843 7.540 1.00 78.25 93 ARG A N 1
ATOM 750 C CA . ARG A 1 93 ? 14.263 -1.780 8.667 1.00 78.25 93 ARG A CA 1
ATOM 751 C C . ARG A 1 93 ? 14.955 -2.033 10.004 1.00 78.25 93 ARG A C 1
ATOM 753 O O . ARG A 1 93 ? 14.796 -1.248 10.936 1.00 78.25 93 ARG A O 1
ATOM 760 N N . GLU A 1 94 ? 15.751 -3.097 10.073 1.00 77.31 94 GLU A N 1
ATOM 761 C CA . GLU A 1 94 ? 16.489 -3.483 11.274 1.00 77.31 94 GLU A CA 1
ATOM 762 C C . GLU A 1 94 ? 17.505 -2.404 11.672 1.00 77.31 94 GLU A C 1
ATOM 764 O O . GLU A 1 94 ? 17.580 -2.015 12.838 1.00 77.31 94 GLU A O 1
ATOM 769 N N . LYS A 1 95 ? 18.283 -1.897 10.707 1.00 82.50 95 LYS A N 1
ATOM 770 C CA . LYS A 1 95 ? 19.374 -0.948 10.974 1.00 82.50 95 LYS A CA 1
ATOM 771 C C . LYS A 1 95 ? 18.905 0.486 11.188 1.00 82.50 95 LYS A C 1
ATOM 773 O O . LYS A 1 95 ? 19.580 1.223 11.902 1.00 82.50 95 LYS A O 1
ATOM 778 N N . LEU A 1 96 ? 17.779 0.887 10.599 1.00 82.06 96 LEU A N 1
ATOM 779 C CA . LEU A 1 96 ? 17.208 2.228 10.775 1.00 82.06 96 LEU A CA 1
ATOM 780 C C . LEU A 1 96 ? 16.131 2.294 11.868 1.00 82.06 96 LEU A C 1
ATOM 782 O O . LEU A 1 96 ? 15.651 3.382 12.174 1.00 82.06 96 LEU A O 1
ATOM 786 N N . GLY A 1 97 ? 15.785 1.166 12.496 1.00 56.09 97 GLY A N 1
ATOM 787 C CA . GLY A 1 97 ? 14.895 1.123 13.658 1.00 56.09 97 GLY A CA 1
ATOM 788 C C . GLY A 1 97 ? 13.403 1.247 13.338 1.00 56.09 97 GLY A C 1
ATOM 789 O O . GLY A 1 97 ? 12.611 1.459 14.255 1.00 56.09 97 GLY A O 1
ATOM 790 N N . ASP A 1 98 ? 12.994 1.077 12.078 1.00 59.28 98 ASP A N 1
ATOM 791 C CA . ASP A 1 98 ? 11.587 1.152 11.658 1.00 59.28 98 ASP A CA 1
ATOM 792 C C . ASP A 1 98 ? 10.863 -0.191 11.877 1.00 59.28 98 ASP A C 1
ATOM 794 O O . ASP A 1 98 ? 10.250 -0.769 10.986 1.00 59.28 98 ASP A O 1
ATOM 798 N N . ASN A 1 99 ? 10.958 -0.743 13.090 1.00 53.94 99 ASN A N 1
ATOM 799 C CA . ASN A 1 99 ? 10.375 -2.041 13.464 1.00 53.94 99 ASN A CA 1
ATOM 800 C C . ASN A 1 99 ? 8.842 -1.993 13.641 1.00 53.94 99 ASN A C 1
ATOM 802 O O . ASN A 1 99 ? 8.273 -2.742 14.439 1.00 53.94 99 ASN A O 1
ATOM 806 N N . ALA A 1 100 ? 8.152 -1.106 12.923 1.00 54.22 100 ALA A N 1
ATOM 807 C CA . ALA A 1 100 ? 6.702 -1.114 12.873 1.00 54.22 100 ALA A CA 1
ATOM 808 C C . ALA A 1 100 ? 6.221 -2.328 12.044 1.00 54.22 100 ALA A C 1
ATOM 810 O O . ALA A 1 100 ? 6.759 -2.601 10.967 1.00 54.22 100 ALA A O 1
ATOM 811 N N . PRO A 1 101 ? 5.210 -3.085 12.507 1.00 55.72 101 PRO A N 1
ATOM 812 C CA . PRO A 1 101 ? 4.668 -4.202 11.740 1.00 55.72 101 PRO A CA 1
ATOM 813 C C . PRO A 1 101 ? 4.079 -3.720 10.403 1.00 55.72 101 PRO A C 1
ATOM 815 O O . PRO A 1 101 ? 3.290 -2.775 10.366 1.00 55.72 101 PRO A O 1
ATOM 818 N N . GLU A 1 102 ? 4.421 -4.396 9.297 1.00 57.97 102 GLU A N 1
ATOM 819 C CA . GLU A 1 102 ? 3.811 -4.130 7.987 1.00 57.97 102 GLU A CA 1
ATOM 820 C C . GLU A 1 102 ? 2.312 -4.498 8.026 1.00 57.97 102 GLU A C 1
ATOM 822 O O . GLU A 1 102 ? 1.927 -5.667 7.940 1.00 57.97 102 GLU A O 1
ATOM 827 N N . LEU A 1 103 ? 1.432 -3.498 8.138 1.00 62.25 103 LEU A N 1
ATOM 828 C CA . LEU A 1 103 ? -0.015 -3.705 8.075 1.00 62.25 103 LEU A CA 1
ATOM 829 C C . LEU A 1 103 ? -0.479 -3.803 6.615 1.00 62.25 103 LEU A C 1
ATOM 831 O O . LEU A 1 103 ? -0.600 -2.798 5.912 1.00 62.25 103 LEU A O 1
ATOM 835 N N . ASN A 1 104 ? -0.842 -5.004 6.160 1.00 68.06 104 ASN A N 1
ATOM 836 C CA . ASN A 1 104 ? -1.614 -5.143 4.926 1.00 68.06 104 ASN A CA 1
ATOM 837 C C . ASN A 1 104 ? -3.103 -4.903 5.210 1.00 68.06 104 ASN A C 1
ATOM 839 O O . ASN A 1 104 ? -3.861 -5.843 5.448 1.00 68.06 104 ASN A O 1
ATOM 843 N N . ALA A 1 105 ? -3.519 -3.637 5.163 1.00 64.06 105 ALA A N 1
ATOM 844 C CA . ALA A 1 105 ? -4.886 -3.235 5.486 1.00 64.06 105 ALA A CA 1
ATOM 845 C C . ALA A 1 105 ? -5.957 -3.907 4.596 1.00 64.06 105 ALA A C 1
ATOM 847 O O . ALA A 1 105 ? -7.077 -4.125 5.047 1.00 64.06 105 ALA A O 1
ATOM 848 N N . ALA A 1 106 ? -5.604 -4.340 3.378 1.00 66.62 106 ALA A N 1
ATOM 849 C CA . ALA A 1 106 ? -6.514 -5.070 2.492 1.00 66.62 106 ALA A CA 1
ATOM 850 C C . ALA A 1 106 ? -6.824 -6.506 2.959 1.00 66.62 106 ALA A C 1
ATOM 852 O O . ALA A 1 106 ? -7.757 -7.118 2.447 1.00 66.62 106 ALA A O 1
ATOM 853 N N . ARG A 1 107 ? -6.056 -7.057 3.910 1.00 78.81 107 ARG A N 1
ATOM 854 C CA . ARG A 1 107 ? -6.338 -8.361 4.540 1.00 78.81 107 ARG A CA 1
ATOM 855 C C . ARG A 1 107 ? -7.183 -8.241 5.810 1.00 78.81 107 ARG A C 1
ATOM 857 O O . ARG A 1 107 ? -7.463 -9.259 6.436 1.00 78.81 107 ARG A O 1
ATOM 864 N N . LEU A 1 108 ? -7.556 -7.028 6.219 1.00 84.69 108 LEU A N 1
ATOM 865 C CA . LEU A 1 108 ? -8.442 -6.837 7.363 1.00 84.69 108 LEU A CA 1
ATOM 866 C C . LEU A 1 108 ? -9.848 -7.354 7.038 1.00 84.69 108 LEU A C 1
ATOM 868 O O . LEU A 1 108 ? -10.262 -7.391 5.880 1.00 84.69 108 LEU A O 1
ATOM 872 N N . HIS A 1 109 ? -10.591 -7.735 8.079 1.00 89.00 109 HIS A N 1
ATOM 873 C CA . HIS A 1 109 ? -11.984 -8.152 7.937 1.00 89.00 109 HIS A CA 1
ATOM 874 C C . HIS A 1 109 ? -12.798 -7.067 7.198 1.00 89.00 109 HIS A C 1
ATOM 876 O O . HIS A 1 109 ? -12.585 -5.882 7.482 1.00 89.00 109 HIS A O 1
ATOM 882 N N . PRO A 1 110 ? -13.752 -7.421 6.313 1.00 89.81 110 PRO A N 1
ATOM 883 C CA . PRO A 1 110 ? -14.512 -6.446 5.523 1.00 89.81 110 PRO A CA 1
ATOM 884 C C . PRO A 1 110 ? -15.153 -5.327 6.353 1.00 89.81 110 PRO A C 1
ATOM 886 O O . PRO A 1 110 ? -15.098 -4.163 5.972 1.00 89.81 110 PRO A O 1
ATOM 889 N N . TRP A 1 111 ? -15.663 -5.642 7.551 1.00 92.44 111 TRP A N 1
ATOM 890 C CA . TRP A 1 111 ? -16.225 -4.637 8.469 1.00 92.44 111 TRP A CA 1
ATOM 891 C C . TRP A 1 111 ? -15.243 -3.523 8.847 1.00 92.44 111 TRP A C 1
ATOM 893 O O . TRP A 1 111 ? -15.654 -2.382 9.032 1.00 92.44 111 TRP A O 1
ATOM 903 N N . ILE A 1 112 ? -13.953 -3.843 8.937 1.00 92.94 112 ILE A N 1
ATOM 904 C CA . ILE A 1 112 ? -12.893 -2.871 9.199 1.00 92.94 112 ILE A CA 1
ATOM 905 C C . ILE A 1 112 ? -12.487 -2.195 7.893 1.00 92.94 112 ILE A C 1
ATOM 907 O O . ILE A 1 112 ? -12.496 -0.967 7.793 1.00 92.94 112 ILE A O 1
ATOM 911 N N . TRP A 1 113 ? -12.134 -2.995 6.883 1.00 91.44 113 TRP A N 1
ATOM 912 C CA . TRP A 1 113 ? -11.511 -2.469 5.675 1.00 91.44 113 TRP A CA 1
ATOM 913 C C . TRP A 1 113 ? -12.449 -1.570 4.878 1.00 91.44 113 TRP A C 1
ATOM 915 O O . TRP A 1 113 ? -12.045 -0.481 4.487 1.00 91.44 113 TRP A O 1
ATOM 925 N N . ASP A 1 114 ? -13.711 -1.949 4.704 1.00 89.06 114 ASP A N 1
ATOM 926 C CA . ASP A 1 114 ? -14.656 -1.171 3.902 1.00 89.06 114 ASP A CA 1
ATOM 927 C C . ASP A 1 114 ? -14.931 0.220 4.494 1.00 89.06 114 ASP A C 1
ATOM 929 O O . ASP A 1 114 ? -15.201 1.158 3.750 1.00 89.06 114 ASP A O 1
ATOM 933 N N . GLY A 1 115 ? -14.859 0.368 5.823 1.00 88.44 115 GLY A N 1
ATOM 934 C CA . GLY A 1 115 ? -15.018 1.661 6.497 1.00 88.44 115 GLY A CA 1
ATOM 935 C C . GLY A 1 115 ? -13.777 2.551 6.382 1.00 88.44 115 GLY A C 1
ATOM 936 O O . GLY A 1 115 ? -13.893 3.769 6.283 1.00 88.44 115 GLY A O 1
ATOM 937 N N . ALA A 1 116 ? -12.585 1.950 6.354 1.00 92.12 116 ALA A N 1
ATOM 938 C CA . ALA A 1 116 ? -11.314 2.672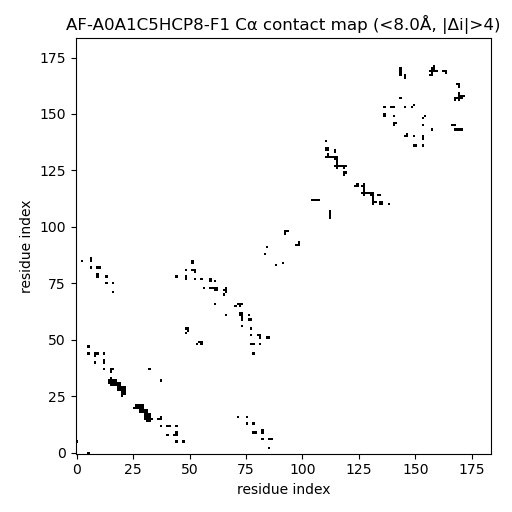 6.294 1.00 92.12 116 ALA A CA 1
ATOM 939 C C . ALA A 1 116 ? -10.803 2.930 4.868 1.00 92.12 116 ALA A C 1
ATOM 941 O O . ALA A 1 116 ? -10.069 3.895 4.658 1.00 92.12 116 ALA A O 1
ATOM 942 N N . ARG A 1 117 ? -11.147 2.077 3.893 1.00 87.69 117 ARG A N 1
ATOM 943 C CA . ARG A 1 117 ? -10.453 1.942 2.599 1.00 87.69 117 ARG A CA 1
ATOM 944 C C . ARG A 1 117 ? -10.237 3.265 1.876 1.00 87.69 117 ARG A C 1
ATOM 946 O O . ARG A 1 117 ? -9.110 3.552 1.482 1.00 87.69 117 ARG A O 1
ATOM 953 N N . SER A 1 118 ? -11.290 4.065 1.715 1.00 87.69 118 SER A N 1
ATOM 954 C CA . SER A 1 118 ? -11.205 5.329 0.971 1.00 87.69 118 SER A CA 1
ATOM 955 C C . SER A 1 118 ? -10.264 6.329 1.646 1.00 87.69 118 SER A C 1
ATOM 957 O O . SER A 1 118 ? -9.419 6.925 0.986 1.00 87.69 118 SER A O 1
ATOM 959 N N . LEU A 1 119 ? -10.384 6.500 2.966 1.00 89.06 119 LEU A N 1
ATOM 960 C CA . LEU A 1 119 ? -9.563 7.440 3.736 1.00 89.06 119 LEU A CA 1
ATOM 961 C C . LEU A 1 119 ? -8.115 6.957 3.848 1.00 89.06 119 LEU A C 1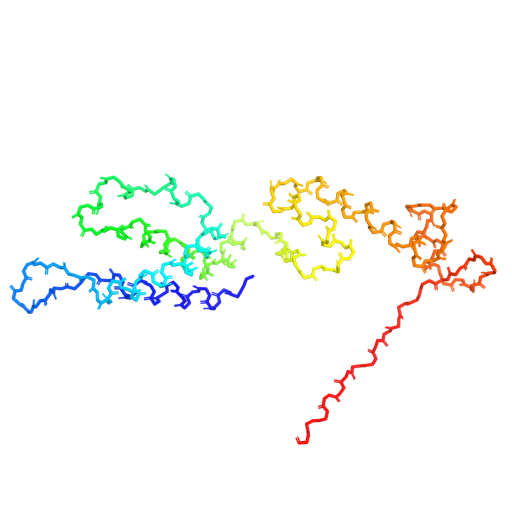
ATOM 963 O O . LEU A 1 119 ? -7.184 7.754 3.755 1.00 89.06 119 LEU A O 1
ATOM 967 N N . TRP A 1 120 ? -7.924 5.644 3.982 1.00 87.00 120 TRP A N 1
ATOM 968 C CA . TRP A 1 120 ? -6.609 5.018 4.046 1.00 87.00 120 TRP A CA 1
ATOM 969 C C . TRP A 1 120 ? -5.830 5.199 2.740 1.00 87.00 120 TRP A C 1
ATOM 971 O O . TRP A 1 120 ? -4.654 5.554 2.764 1.00 87.00 120 TRP A O 1
ATOM 981 N N . GLN A 1 121 ? -6.484 4.996 1.592 1.00 82.38 121 GLN A N 1
ATOM 982 C CA . GLN A 1 121 ? -5.876 5.202 0.273 1.00 82.38 121 GLN A CA 1
ATOM 983 C C . GLN A 1 121 ? -5.495 6.669 0.029 1.00 82.38 121 GLN A C 1
ATOM 985 O O . GLN A 1 121 ? -4.470 6.934 -0.597 1.00 82.38 121 GLN A O 1
ATOM 990 N N . SER A 1 122 ? -6.261 7.606 0.590 1.00 84.12 122 SER A N 1
ATOM 991 C CA . SER A 1 122 ? -5.977 9.046 0.549 1.00 84.12 122 SER A CA 1
ATOM 992 C C . SER A 1 122 ? -5.047 9.537 1.671 1.00 84.12 122 SER A C 1
ATOM 994 O O . SER A 1 122 ? -4.885 10.739 1.835 1.00 84.12 122 SER A O 1
ATOM 996 N N . GLN A 1 123 ? -4.410 8.634 2.428 1.00 82.62 123 GLN A N 1
ATOM 997 C CA . GLN A 1 123 ? -3.439 8.938 3.497 1.00 82.62 123 GLN A CA 1
ATOM 998 C C . GLN A 1 123 ? -4.006 9.665 4.735 1.00 82.62 123 GLN A C 1
ATOM 1000 O O . GLN A 1 123 ? -3.253 10.178 5.561 1.00 82.62 123 GLN A O 1
ATOM 1005 N N . HIS A 1 124 ? -5.324 9.651 4.930 1.00 87.12 124 HIS A N 1
ATOM 1006 C CA . HIS A 1 124 ? -5.985 10.163 6.135 1.00 87.12 124 HIS A CA 1
ATOM 1007 C C . HIS A 1 124 ? -6.093 9.061 7.196 1.00 87.12 124 HIS A C 1
ATOM 1009 O O . HIS A 1 124 ? -7.177 8.564 7.501 1.00 87.12 124 HIS A O 1
ATOM 1015 N N . TYR A 1 125 ? -4.951 8.602 7.716 1.00 86.06 125 TYR A N 1
ATOM 1016 C CA . TYR A 1 125 ? -4.890 7.377 8.527 1.00 86.06 125 TYR A CA 1
ATOM 1017 C C . TYR A 1 125 ? -5.695 7.463 9.827 1.00 86.06 125 TYR A C 1
ATOM 1019 O O . TYR A 1 125 ? -6.382 6.513 10.194 1.00 86.06 125 TYR A O 1
ATOM 1027 N N . ARG A 1 126 ? -5.656 8.606 10.516 1.00 91.56 126 ARG A N 1
ATOM 1028 C CA . ARG A 1 126 ? -6.378 8.800 11.781 1.00 91.56 126 ARG A CA 1
ATOM 1029 C C . ARG A 1 126 ? -7.890 8.743 11.568 1.00 91.56 126 ARG A C 1
ATOM 1031 O O . ARG A 1 126 ? -8.613 8.090 12.319 1.00 91.56 126 ARG A O 1
ATOM 1038 N N . GLU A 1 127 ? -8.363 9.403 10.520 1.00 93.31 127 GLU A N 1
ATOM 1039 C CA . GLU A 1 127 ? -9.761 9.418 10.111 1.00 93.31 127 GLU A CA 1
ATOM 1040 C C . GLU A 1 127 ? -10.199 8.034 9.623 1.00 93.31 127 GLU A C 1
ATOM 1042 O O . GLU A 1 127 ? -11.293 7.590 9.964 1.00 93.31 127 GLU A O 1
ATOM 1047 N N . ALA A 1 128 ? -9.336 7.323 8.895 1.00 92.00 128 ALA A N 1
ATOM 1048 C CA . ALA A 1 128 ? -9.591 5.962 8.438 1.00 92.00 128 ALA A CA 1
ATOM 1049 C C . ALA A 1 128 ? -9.791 4.991 9.610 1.00 92.00 128 ALA A C 1
ATOM 1051 O O . ALA A 1 128 ? -10.742 4.211 9.603 1.00 92.00 128 ALA A O 1
ATOM 1052 N N . VAL A 1 129 ? -8.942 5.071 10.642 1.00 93.06 129 VAL A N 1
ATOM 1053 C CA . VAL A 1 129 ? -9.085 4.259 11.861 1.00 93.06 129 VAL A CA 1
ATOM 1054 C C . VAL A 1 129 ? -10.405 4.572 12.563 1.00 93.06 129 VAL A C 1
ATOM 1056 O O . VAL A 1 129 ? -11.136 3.653 12.928 1.00 93.06 129 VAL A O 1
ATOM 1059 N N . ARG A 1 130 ? -10.765 5.855 12.690 1.00 95.56 130 ARG A N 1
ATOM 1060 C CA . ARG A 1 130 ? -12.052 6.259 13.275 1.00 95.56 130 ARG A CA 1
ATOM 1061 C C . ARG A 1 130 ? -13.249 5.751 12.462 1.00 95.56 130 ARG A C 1
ATOM 1063 O O . ARG A 1 130 ? -14.232 5.294 13.034 1.00 95.56 130 ARG A O 1
ATOM 1070 N N . ALA A 1 131 ? -13.189 5.820 11.136 1.00 95.31 131 ALA A N 1
ATOM 1071 C CA . ALA A 1 131 ? -14.264 5.327 10.278 1.00 95.31 131 ALA A CA 1
ATOM 1072 C C . ALA A 1 131 ? -14.430 3.801 10.394 1.00 95.31 131 ALA A C 1
ATOM 1074 O O . ALA A 1 131 ? -15.556 3.306 10.472 1.00 95.31 131 ALA A O 1
ATOM 1075 N N . ALA A 1 132 ? -13.321 3.060 10.486 1.00 94.44 132 ALA A N 1
ATOM 1076 C CA . ALA A 1 132 ? -13.347 1.625 10.748 1.00 94.44 132 ALA A CA 1
ATOM 1077 C C . ALA A 1 132 ? -13.987 1.276 12.098 1.00 94.44 132 ALA A C 1
ATOM 1079 O O . ALA A 1 132 ? -14.789 0.347 12.153 1.00 94.44 132 ALA A O 1
ATOM 1080 N N . THR A 1 133 ? -13.678 2.000 13.181 1.00 94.75 133 THR A N 1
ATOM 1081 C CA . THR A 1 133 ? -14.272 1.712 14.500 1.00 94.75 133 THR A CA 1
ATOM 1082 C C . THR A 1 133 ? -15.768 2.012 14.537 1.00 94.75 133 THR A C 1
ATOM 1084 O O . THR A 1 133 ? -16.530 1.220 15.091 1.00 94.75 133 THR A O 1
ATOM 1087 N N . ILE A 1 134 ? -16.211 3.094 13.886 1.00 95.75 134 ILE A N 1
ATOM 1088 C CA . ILE A 1 134 ? -17.639 3.417 13.739 1.00 95.75 134 ILE A CA 1
ATOM 1089 C C . ILE A 1 134 ? -18.364 2.298 12.983 1.00 95.75 134 ILE A C 1
ATOM 1091 O O . ILE A 1 134 ? -19.398 1.812 13.447 1.00 95.75 134 ILE A O 1
ATOM 1095 N N . LYS A 1 135 ? -17.807 1.847 11.849 1.00 96.00 135 LYS A N 1
ATOM 1096 C CA . LYS A 1 135 ? -18.396 0.749 11.075 1.00 96.00 135 LYS A CA 1
ATOM 1097 C C . LYS A 1 135 ? -18.424 -0.552 11.878 1.00 96.00 135 LYS A C 1
ATOM 1099 O O . LYS A 1 135 ? -19.461 -1.201 11.923 1.00 96.00 135 LYS A O 1
ATOM 1104 N N . LEU A 1 136 ? -17.338 -0.902 12.570 1.00 95.69 136 LEU A N 1
ATOM 1105 C CA . LEU A 1 136 ? -17.278 -2.091 13.424 1.00 95.69 136 LEU A CA 1
ATOM 1106 C C . LEU A 1 136 ? -18.373 -2.086 14.497 1.00 95.69 136 LEU A C 1
ATOM 1108 O O . LEU A 1 136 ? -19.015 -3.113 14.721 1.00 95.69 136 LEU A O 1
ATOM 1112 N N . ASN A 1 137 ? -18.590 -0.944 15.152 1.00 96.12 137 ASN A N 1
ATOM 1113 C CA . ASN A 1 137 ? -19.643 -0.801 16.149 1.00 96.12 137 ASN A CA 1
ATOM 1114 C C . ASN A 1 137 ? -21.025 -1.050 15.532 1.00 96.12 137 ASN A C 1
ATOM 1116 O O . ASN A 1 137 ? -21.767 -1.893 16.031 1.00 96.12 137 ASN A O 1
ATOM 1120 N N . ALA A 1 138 ? -21.337 -0.379 14.419 1.00 96.06 138 ALA A N 1
ATOM 1121 C CA . ALA A 1 138 ? -22.616 -0.534 13.728 1.00 96.06 138 ALA A CA 1
ATOM 1122 C C . ALA A 1 138 ? -22.858 -1.982 13.273 1.00 96.06 138 ALA A C 1
ATOM 1124 O O . ALA A 1 138 ? -23.925 -2.541 13.509 1.00 96.06 138 ALA A O 1
ATOM 1125 N N . GLU A 1 139 ? -21.851 -2.628 12.688 1.00 96.44 139 GLU A N 1
ATOM 1126 C CA . GLU A 1 139 ? -21.953 -4.023 12.256 1.00 96.44 139 GLU A CA 1
ATOM 1127 C C . GLU A 1 139 ? -22.131 -4.987 13.441 1.00 96.44 139 GLU A C 1
ATOM 1129 O O . GLU A 1 139 ? -22.882 -5.959 13.357 1.00 96.44 139 GLU A O 1
ATOM 1134 N N . THR A 1 140 ? -21.511 -4.691 14.588 1.00 95.25 140 THR A N 1
ATOM 1135 C CA . THR A 1 140 ? -21.703 -5.469 15.822 1.00 95.25 140 THR A CA 1
ATOM 1136 C C . THR A 1 140 ? -23.125 -5.308 16.366 1.00 95.25 140 THR A C 1
ATOM 1138 O O . THR A 1 140 ? -23.748 -6.303 16.750 1.00 95.25 140 THR A O 1
ATOM 1141 N N . GLN A 1 141 ? -23.681 -4.091 16.354 1.00 96.19 141 GLN A N 1
ATOM 1142 C CA . GLN A 1 141 ? -25.083 -3.847 16.714 1.00 96.19 141 GLN A CA 1
ATOM 1143 C C . GLN A 1 141 ? -26.030 -4.576 15.755 1.00 96.19 141 GLN A C 1
ATOM 1145 O O . GLN A 1 141 ? -26.901 -5.310 16.212 1.00 96.19 141 GLN A O 1
ATOM 1150 N N . ASN A 1 142 ? -25.799 -4.485 14.441 1.00 95.62 142 ASN A N 1
ATOM 1151 C CA . ASN A 1 142 ? -26.577 -5.202 13.425 1.00 95.62 142 ASN A CA 1
ATOM 1152 C C . ASN A 1 142 ? -26.547 -6.721 13.646 1.00 95.62 142 ASN A C 1
ATOM 1154 O O . ASN A 1 142 ? -27.573 -7.389 13.548 1.00 95.62 142 ASN A O 1
ATOM 1158 N N . LYS A 1 143 ? -25.377 -7.277 13.982 1.00 94.12 143 LYS A N 1
ATOM 1159 C CA . LYS A 1 143 ? -25.201 -8.716 14.220 1.00 94.12 143 LYS A CA 1
ATOM 1160 C C . LYS A 1 143 ? -25.909 -9.208 15.479 1.00 94.12 143 LYS A C 1
ATOM 1162 O O . LYS A 1 143 ? -26.320 -10.364 15.530 1.00 94.12 143 LYS A O 1
ATOM 1167 N N . THR A 1 144 ? -26.001 -8.363 16.500 1.00 94.19 144 THR A N 1
ATOM 1168 C CA . THR A 1 144 ? -26.546 -8.723 17.819 1.00 94.19 144 THR A CA 1
ATOM 1169 C C . THR A 1 144 ? -27.979 -8.244 18.033 1.00 94.19 144 THR A C 1
ATOM 1171 O O . THR A 1 144 ? -28.623 -8.683 18.981 1.00 94.19 144 THR A O 1
ATOM 1174 N N . GLY A 1 145 ? -28.483 -7.349 17.183 1.00 94.38 145 GLY A N 1
ATOM 1175 C CA . GLY A 1 145 ? -29.766 -6.668 17.364 1.00 94.38 145 GLY A CA 1
ATOM 1176 C C . GLY A 1 145 ? -29.800 -5.708 18.562 1.00 94.38 145 GLY A C 1
ATOM 1177 O O . GLY A 1 145 ? -30.880 -5.290 18.969 1.00 94.38 145 GLY A O 1
ATOM 1178 N N . ARG A 1 146 ? -28.644 -5.376 19.157 1.00 94.12 146 ARG A N 1
ATOM 1179 C CA . ARG A 1 146 ? -28.519 -4.510 20.342 1.00 94.12 146 ARG A CA 1
ATOM 1180 C C . ARG A 1 146 ? -28.221 -3.071 19.929 1.00 94.12 146 ARG A C 1
ATOM 1182 O O . ARG A 1 146 ? -27.060 -2.690 19.814 1.00 94.12 146 ARG A O 1
ATOM 1189 N N . PHE A 1 147 ? -29.260 -2.269 19.721 1.00 95.06 147 PHE A N 1
ATOM 1190 C CA . PHE A 1 147 ? -29.123 -0.830 19.433 1.00 95.06 147 PHE A CA 1
ATOM 1191 C C . PHE A 1 147 ? -29.199 0.051 20.688 1.00 95.06 147 PHE A C 1
ATOM 1193 O O . PHE A 1 147 ? -28.947 1.248 20.620 1.00 95.06 147 PHE A O 1
ATOM 1200 N N . ASP A 1 148 ? -29.533 -0.542 21.834 1.00 94.19 148 ASP A N 1
ATOM 1201 C CA . ASP A 1 148 ? -29.655 0.115 23.137 1.00 94.19 148 ASP A CA 1
ATOM 1202 C C . ASP A 1 148 ? -28.301 0.415 23.805 1.00 94.19 148 ASP A C 1
ATOM 1204 O O . ASP A 1 148 ? -28.241 1.221 24.729 1.00 94.19 148 ASP A O 1
ATOM 1208 N N . ILE A 1 149 ? -27.218 -0.215 23.338 1.00 95.94 149 ILE A N 1
ATOM 1209 C CA . ILE A 1 149 ? -25.853 -0.037 23.853 1.00 95.94 149 ILE A CA 1
ATOM 1210 C C . ILE A 1 149 ? -24.850 0.117 22.709 1.00 95.94 149 ILE A C 1
ATOM 1212 O O . ILE A 1 149 ? -25.058 -0.407 21.614 1.00 95.94 149 ILE A O 1
ATOM 1216 N N . SER A 1 150 ? -23.736 0.805 22.960 1.00 95.81 150 SER A N 1
ATOM 1217 C CA . SER A 1 150 ? -22.701 1.083 21.959 1.00 95.81 150 SER A CA 1
ATOM 1218 C C . SER A 1 150 ? -21.290 1.015 22.541 1.00 95.81 150 SER A C 1
ATOM 1220 O O . SER A 1 150 ? -21.084 1.003 23.756 1.00 95.81 150 SER A O 1
ATOM 1222 N N . GLU A 1 151 ? -20.310 0.988 21.641 1.00 94.31 151 GLU A N 1
ATOM 1223 C CA . GLU A 1 151 ? -18.880 1.075 21.921 1.00 94.31 151 GLU A CA 1
ATOM 1224 C C . GLU A 1 151 ? -18.446 0.088 23.015 1.00 94.31 151 GLU A C 1
ATOM 1226 O O . GLU A 1 151 ? -18.746 -1.104 22.950 1.00 94.31 151 GLU A O 1
ATOM 1231 N N . THR A 1 152 ? -17.732 0.571 24.031 1.00 95.31 152 THR A N 1
ATOM 1232 C CA . THR A 1 152 ? -17.152 -0.250 25.096 1.00 95.31 152 THR A CA 1
ATOM 1233 C C . THR A 1 152 ? -18.175 -1.178 25.754 1.00 95.31 152 THR A C 1
ATOM 1235 O O . THR A 1 152 ? -17.858 -2.339 26.010 1.00 95.31 152 THR A O 1
ATOM 1238 N N . ASP A 1 153 ? -19.391 -0.699 26.023 1.00 95.75 153 ASP A N 1
ATOM 1239 C CA . ASP A 1 153 ? -20.418 -1.498 26.698 1.00 95.75 153 ASP A CA 1
ATOM 1240 C C . ASP A 1 153 ? -20.986 -2.591 25.780 1.00 95.75 153 ASP A C 1
ATOM 1242 O O . ASP A 1 153 ? -21.130 -3.742 26.199 1.00 95.75 153 ASP A O 1
ATOM 1246 N N . LEU A 1 154 ? -21.187 -2.276 24.492 1.00 96.25 154 LEU A N 1
ATOM 1247 C CA . LEU A 1 154 ? -21.564 -3.263 23.477 1.00 96.25 154 LEU A CA 1
ATOM 1248 C C . LEU A 1 154 ? -20.569 -4.421 23.441 1.00 96.25 154 LEU A C 1
ATOM 1250 O O . LEU A 1 154 ? -20.975 -5.575 23.574 1.00 96.25 154 LEU A O 1
ATOM 1254 N N . PHE A 1 155 ? -19.271 -4.140 23.311 1.00 94.62 155 PHE A N 1
ATOM 1255 C CA . PHE A 1 155 ? -18.257 -5.195 23.227 1.00 94.62 155 PHE A CA 1
ATOM 1256 C C . PHE A 1 155 ? -18.135 -5.987 24.535 1.00 94.62 155 PHE A C 1
ATOM 1258 O O . PHE A 1 155 ? -18.077 -7.215 24.496 1.00 94.62 155 PHE A O 1
ATOM 1265 N N . LYS A 1 156 ? -18.186 -5.325 25.698 1.00 94.88 156 LYS A N 1
ATOM 1266 C CA . LYS A 1 156 ? -18.158 -6.010 27.002 1.00 94.88 156 LYS A CA 1
ATOM 1267 C C . LYS A 1 156 ? -19.336 -6.968 27.180 1.00 94.88 156 LYS A C 1
ATOM 1269 O O . LYS A 1 156 ? -19.140 -8.111 27.583 1.00 94.88 156 LYS A O 1
ATOM 1274 N N . GLN A 1 157 ? -20.555 -6.536 26.860 1.00 94.31 157 GLN A N 1
ATOM 1275 C CA . GLN A 1 157 ? -21.747 -7.369 27.036 1.00 94.31 157 GLN A CA 1
ATOM 1276 C C . GLN A 1 157 ? -21.897 -8.454 25.967 1.00 94.31 157 GLN A C 1
ATOM 1278 O O . GLN A 1 157 ? -22.512 -9.489 26.225 1.00 94.31 157 GLN A O 1
ATOM 1283 N N . THR A 1 158 ? -21.400 -8.225 24.752 1.00 94.19 158 THR A N 1
ATOM 1284 C CA . THR A 1 158 ? -21.539 -9.196 23.656 1.00 94.19 158 THR A CA 1
ATOM 1285 C C . THR A 1 158 ? -20.481 -10.291 23.720 1.00 94.19 158 THR A C 1
ATOM 1287 O O . THR A 1 158 ? -20.804 -11.424 23.376 1.00 94.19 158 THR A O 1
ATOM 1290 N N . PHE A 1 159 ? -19.276 -10.003 24.224 1.00 92.75 159 PHE A N 1
ATOM 1291 C CA . PHE A 1 159 ? -18.176 -10.972 24.349 1.00 92.75 159 PHE A CA 1
ATOM 1292 C C . PHE A 1 159 ? -17.938 -11.495 25.779 1.00 92.75 159 PHE A C 1
ATOM 1294 O O . PHE A 1 159 ? -16.952 -12.195 26.009 1.00 92.75 159 PHE A O 1
ATOM 1301 N N . THR A 1 160 ? -18.818 -11.196 26.745 1.00 92.00 160 THR A N 1
ATOM 1302 C CA . THR A 1 160 ? -18.752 -11.831 28.076 1.00 92.00 160 THR A CA 1
ATOM 1303 C C . THR A 1 160 ? -18.913 -13.355 27.980 1.00 92.00 160 THR A C 1
ATOM 1305 O O . THR A 1 160 ? -19.590 -13.878 27.088 1.00 92.00 160 THR A O 1
ATOM 1308 N N . THR A 1 161 ? -18.313 -14.073 28.928 1.00 90.06 161 THR A N 1
ATOM 1309 C CA . THR A 1 161 ? -18.415 -15.532 29.068 1.00 90.06 161 THR A CA 1
ATOM 1310 C C . THR A 1 161 ? -19.723 -15.989 29.716 1.00 90.06 161 THR A C 1
ATOM 1312 O O . THR A 1 161 ? -20.043 -17.178 29.650 1.00 90.06 161 THR A O 1
ATOM 1315 N N . ASP A 1 162 ? -20.499 -15.064 30.286 1.00 90.75 162 ASP A N 1
ATOM 1316 C CA . ASP A 1 162 ? -21.793 -15.356 30.902 1.00 90.75 162 ASP A CA 1
ATOM 1317 C C . ASP A 1 162 ? -22.786 -15.982 29.916 1.00 90.75 162 ASP A C 1
ATOM 1319 O O . ASP A 1 162 ? -22.729 -15.788 28.694 1.00 90.75 162 ASP A O 1
ATOM 1323 N N . SER A 1 163 ? -23.770 -16.696 30.459 1.00 89.19 163 SER A N 1
ATOM 1324 C CA . SER A 1 163 ? -24.858 -17.264 29.666 1.00 89.19 163 SER A CA 1
ATOM 1325 C C . SER A 1 163 ? -25.648 -16.177 28.912 1.00 89.19 163 SER A C 1
ATOM 1327 O O . SER A 1 163 ? -25.856 -15.072 29.437 1.00 89.19 163 SER A O 1
ATOM 1329 N N . PRO A 1 164 ? -26.107 -16.460 27.676 1.00 91.81 164 PRO A N 1
ATOM 1330 C CA . PRO A 1 164 ? -26.983 -15.554 26.942 1.00 91.81 164 PRO A CA 1
ATOM 1331 C C . PRO A 1 164 ? -28.311 -15.371 27.683 1.00 91.81 164 PRO A C 1
ATOM 1333 O O . PRO A 1 164 ? -28.842 -16.307 28.278 1.00 91.81 164 PRO A O 1
ATOM 1336 N N . GLN A 1 165 ? -28.846 -14.154 27.632 1.00 91.75 165 GLN A N 1
ATOM 1337 C CA . GLN A 1 165 ? -30.127 -13.789 28.243 1.00 91.75 165 GLN A CA 1
ATOM 1338 C C . GLN A 1 165 ? -31.106 -13.314 27.155 1.00 91.75 165 GLN A C 1
ATOM 1340 O O . GLN A 1 165 ? -30.658 -12.917 26.072 1.00 91.75 165 GLN A O 1
ATOM 1345 N N . PRO A 1 166 ? -32.430 -13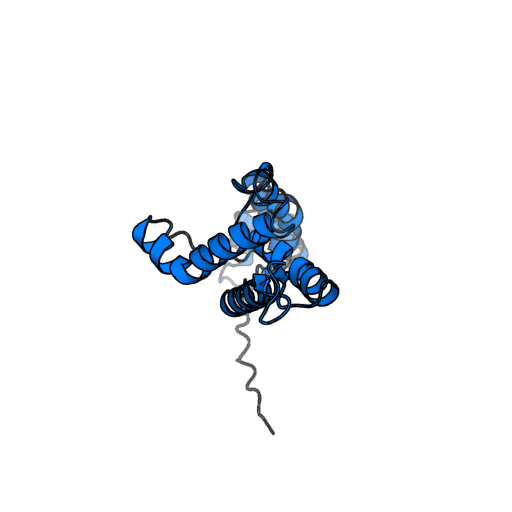.309 27.410 1.00 90.50 166 PRO A N 1
ATOM 1346 C CA . PRO A 1 166 ? -33.405 -12.736 26.482 1.00 90.50 166 PRO A CA 1
ATOM 1347 C C . PRO A 1 166 ? -33.035 -11.298 26.099 1.00 90.50 166 PRO A C 1
ATOM 1349 O O . PRO A 1 166 ? -32.737 -10.475 26.962 1.00 90.50 166 PRO A O 1
ATOM 1352 N N . GLY A 1 167 ? -32.988 -11.017 24.794 1.00 89.62 167 GLY A N 1
ATOM 1353 C CA . GLY A 1 167 ? -32.578 -9.710 24.266 1.00 89.62 167 GLY A CA 1
ATOM 1354 C C . GLY A 1 167 ? -31.102 -9.359 24.486 1.00 89.62 167 GLY A C 1
ATOM 1355 O O . GLY A 1 167 ? -30.713 -8.230 24.235 1.00 89.62 167 GLY A O 1
ATOM 1356 N N . LYS A 1 168 ? -30.271 -10.297 24.954 1.00 91.94 168 LYS A N 1
ATOM 1357 C CA . LYS A 1 168 ? -28.853 -10.121 25.313 1.00 91.94 168 LYS A CA 1
ATOM 1358 C C . LYS A 1 168 ? -28.022 -11.292 24.751 1.00 91.94 168 LYS A C 1
ATOM 1360 O O . LYS A 1 168 ? -27.505 -12.106 25.526 1.00 91.94 168 LYS A O 1
ATOM 1365 N N . PRO A 1 169 ? -27.916 -11.421 23.414 1.00 92.44 169 PRO A N 1
ATOM 1366 C CA . PRO A 1 169 ? -27.139 -12.490 22.794 1.00 92.44 169 PRO A CA 1
ATOM 1367 C C . PRO A 1 169 ? -25.636 -12.317 23.052 1.00 92.44 169 PRO A C 1
ATOM 1369 O O . PRO A 1 169 ? -25.154 -11.210 23.306 1.00 92.44 169 PRO A O 1
ATOM 1372 N N . ARG A 1 170 ? -24.895 -13.428 22.971 1.00 93.12 170 ARG A N 1
ATOM 1373 C CA . ARG A 1 170 ? -23.435 -13.468 23.132 1.00 93.12 170 ARG A CA 1
ATOM 1374 C C . ARG A 1 170 ? -22.779 -13.912 21.836 1.00 93.12 170 ARG A C 1
ATOM 1376 O O . ARG A 1 170 ? -23.208 -14.892 21.229 1.00 93.12 170 ARG A O 1
ATOM 1383 N N . LEU A 1 171 ? -21.730 -13.209 21.438 1.00 91.94 171 LEU A N 1
ATOM 1384 C CA . LEU A 1 171 ? -20.866 -13.597 20.338 1.00 91.94 171 LEU A CA 1
ATOM 1385 C C . LEU A 1 171 ? -19.802 -14.550 20.879 1.00 91.94 171 LEU A C 1
ATOM 1387 O O . LEU A 1 171 ? -19.107 -14.243 21.844 1.00 91.94 171 LEU A O 1
ATOM 1391 N N . ARG A 1 172 ? -19.676 -15.720 20.253 1.00 88.56 172 ARG A N 1
ATOM 1392 C CA . ARG A 1 172 ? -18.627 -16.693 20.562 1.00 88.56 172 ARG A CA 1
ATOM 1393 C C . ARG A 1 172 ? -17.811 -16.973 19.315 1.00 88.56 172 ARG A C 1
ATOM 1395 O O . ARG A 1 172 ? -18.361 -17.075 18.219 1.00 88.56 172 ARG A O 1
ATOM 1402 N N . LEU A 1 173 ? -16.501 -17.103 19.496 1.00 81.69 173 LEU A N 1
ATOM 1403 C CA . LEU A 1 173 ? -15.624 -17.563 18.434 1.00 81.69 173 LEU A CA 1
ATOM 1404 C C . LEU A 1 173 ? -15.869 -19.062 18.248 1.00 81.69 173 LEU A C 1
ATOM 1406 O O . LEU A 1 173 ? -15.576 -19.858 19.138 1.00 81.69 173 LEU A O 1
ATOM 1410 N N . VAL A 1 174 ? -16.421 -19.448 17.105 1.00 75.56 174 VAL A N 1
ATOM 1411 C CA . VAL A 1 174 ? -16.389 -20.850 16.695 1.00 75.56 174 VAL A CA 1
ATOM 1412 C C . VAL A 1 174 ? -15.030 -21.049 16.036 1.00 75.56 174 VAL A C 1
ATOM 1414 O O . VAL A 1 174 ? -14.805 -20.548 14.935 1.00 75.56 174 VAL A O 1
ATOM 1417 N N . LEU A 1 175 ? -14.102 -21.713 16.729 1.00 55.72 175 LEU A N 1
ATOM 1418 C CA . LEU A 1 175 ? -12.889 -22.219 16.089 1.00 55.72 175 LEU A CA 1
ATOM 1419 C C . LEU A 1 175 ? -13.354 -23.198 15.011 1.00 55.72 175 LEU A C 1
ATOM 1421 O O . LEU A 1 175 ? -13.908 -24.250 15.328 1.00 55.72 175 LEU A O 1
ATOM 1425 N N . GLN A 1 176 ? -13.214 -22.821 13.742 1.00 51.28 176 GLN A N 1
ATOM 1426 C CA . GLN A 1 176 ? -13.457 -23.763 12.658 1.00 51.28 176 GLN A CA 1
ATOM 1427 C C . GLN A 1 176 ? -12.401 -24.871 12.781 1.00 51.28 176 GLN A C 1
ATOM 1429 O O . GLN A 1 176 ? -11.214 -24.538 12.824 1.00 51.28 176 GLN A O 1
ATOM 1434 N N . PRO A 1 177 ? -12.782 -26.159 12.876 1.00 48.94 177 PRO A N 1
ATOM 1435 C CA . PRO A 1 177 ? -11.810 -27.229 12.724 1.00 48.94 177 PRO A CA 1
ATOM 1436 C C . PRO A 1 177 ? -11.193 -27.096 11.330 1.00 48.94 177 PRO A C 1
ATOM 1438 O O . PRO A 1 177 ? -11.906 -26.837 10.358 1.00 48.94 177 PRO A O 1
ATOM 1441 N N . GLU A 1 178 ? -9.866 -27.194 11.257 1.00 49.34 178 GLU A N 1
ATOM 1442 C CA . GLU A 1 178 ? -9.118 -27.045 10.013 1.00 49.34 178 GLU A CA 1
ATOM 1443 C C . GLU A 1 178 ? -9.739 -27.908 8.909 1.00 49.34 178 GLU A C 1
ATOM 1445 O O . GLU A 1 178 ? -10.019 -29.094 9.100 1.00 49.34 178 GLU A O 1
ATOM 1450 N N . ILE A 1 179 ? -9.978 -27.298 7.748 1.00 41.50 179 ILE A N 1
ATOM 1451 C CA . ILE A 1 179 ? -10.394 -28.011 6.545 1.00 41.50 179 ILE A CA 1
ATOM 1452 C C . ILE A 1 179 ? -9.225 -28.921 6.163 1.00 41.50 179 ILE A C 1
ATOM 1454 O O . ILE A 1 179 ? -8.277 -28.491 5.508 1.00 41.50 179 ILE A O 1
ATOM 1458 N N . VAL A 1 180 ? -9.277 -30.182 6.593 1.00 38.25 180 VAL A N 1
ATOM 1459 C CA . VAL A 1 180 ? -8.393 -31.234 6.092 1.00 38.25 180 VAL A CA 1
ATOM 1460 C C . VAL A 1 180 ? -8.748 -31.427 4.621 1.00 38.25 180 VAL A C 1
ATOM 1462 O O . VAL A 1 180 ? -9.718 -32.104 4.278 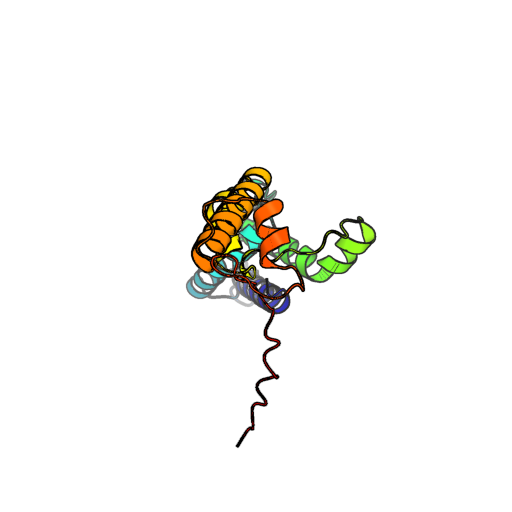1.00 38.25 180 VAL A O 1
ATOM 1465 N N . ILE A 1 181 ? -7.975 -30.793 3.739 1.00 38.75 181 ILE A N 1
ATOM 1466 C CA . ILE A 1 181 ? -8.005 -31.070 2.306 1.00 38.75 181 ILE A CA 1
ATOM 1467 C C . ILE A 1 181 ? -7.495 -32.501 2.147 1.00 38.75 181 ILE A C 1
ATOM 1469 O O . ILE A 1 181 ? -6.294 -32.757 2.104 1.00 38.75 181 ILE A O 1
ATOM 1473 N N . THR A 1 182 ? -8.422 -33.455 2.101 1.00 37.22 182 THR A N 1
ATOM 1474 C CA . THR A 1 182 ? -8.115 -34.794 1.608 1.00 37.22 182 THR A CA 1
ATOM 1475 C C . THR A 1 182 ? -7.900 -34.653 0.110 1.00 37.22 182 THR A C 1
ATOM 1477 O O . THR A 1 182 ? -8.853 -34.511 -0.653 1.00 37.22 182 THR A O 1
ATOM 1480 N N . VAL A 1 183 ? -6.634 -34.641 -0.296 1.00 39.47 183 VAL A N 1
ATOM 1481 C CA . VAL A 1 183 ? -6.251 -34.852 -1.689 1.00 39.47 183 VAL A CA 1
ATOM 1482 C C . VAL A 1 183 ? -6.628 -36.295 -2.030 1.00 39.47 183 VAL A C 1
ATOM 1484 O O . VAL A 1 183 ? -6.119 -37.233 -1.414 1.00 39.47 183 VAL A O 1
ATOM 1487 N N . ARG A 1 184 ? -7.563 -36.458 -2.966 1.00 39.00 184 ARG A N 1
ATOM 1488 C CA . ARG A 1 184 ? -7.683 -37.664 -3.787 1.00 39.00 184 ARG A CA 1
ATOM 1489 C C . ARG A 1 184 ? -7.065 -37.377 -5.142 1.00 39.00 184 ARG A C 1
ATOM 1491 O O . ARG A 1 184 ? -7.249 -36.234 -5.615 1.00 39.00 184 ARG A O 1
#

Solvent-accessible surface area (backbone atoms only — not comparable to full-atom values): 10934 Å² total; per-residue (Å²): 131,67,59,68,61,53,45,52,56,41,53,51,46,50,57,26,62,37,73,37,60,72,40,103,86,43,90,54,68,36,51,66,38,56,71,68,60,45,53,60,43,43,64,56,41,51,64,48,39,63,70,67,38,72,61,51,94,78,71,44,87,45,63,83,79,37,46,90,79,36,81,55,48,43,58,50,56,46,41,52,51,38,42,51,48,64,76,40,41,67,60,52,29,66,76,72,64,59,77,69,80,87,77,63,59,88,75,44,58,65,57,40,28,72,43,15,47,71,36,45,76,71,67,38,52,72,60,12,54,52,35,13,52,54,37,41,45,53,54,50,24,67,75,59,72,39,82,92,53,58,63,72,59,35,52,53,62,25,59,43,90,67,82,68,47,92,97,41,56,57,62,74,89,75,80,74,77,76,83,78,79,77,82,127

Secondary structure (DSSP, 8-state):
--HHHHHHHHHHHHHHH-EEESSTT-S-EEESS-HHHHHHHHHHHHHHHHHHSTTTTTS-TTTTTSTTT-TTHHHHHHHHHHHHHHHHHHHHHHHHT-------GGGS-HHHHHHHHHHHHTT-HHHHHHHHHHHHHHHHHHHHT--S--HHHHHHHHS-SSPPBTTB-------PPP------

Organism: NCBI:txid47865

InterPro domains:
  IPR012654 Conserved hypothetical protein CHP02391 [PF09509] (107-165)

Foldseek 3Di:
DPLVVLLVLLVVLLQQQDWDAPDPPHPDTDGNHDPVVNVVSVVVNVVLLVVQPPPLVPPFPPCPPCCVVPVCPSVNVSSVVSNVCSVCVVVCCVVVVVPDDDDPLVPDDCLQCVQQVVCVVVVVNVVSNVSSQVSVFVVLCVVLVDPVDTDPVSCCQQDDPDDADVSRHHDDDDPDDDPPPPDD

pLDDT: mean 84.41, std 14.77, range [37.22, 97.81]

Sequence (184 aa):
MDSRWAIAEIDEFLALTELRPASLTSRRRANRGRDGDIIAKAQVVEQILDRVVRGWRRDSVSGSRNISVNRWCQHMEAAERARAELVRREEIREKLGDNAPELNAARLHPWIWDGARSLWQSQHYREAVRAATIKLNAETQNKTGRFDISETDLFKQTFTTDSPQPGKPRLRLVLQPEIVITVR

Radius of gyration: 25.55 Å; Cα contacts (8 Å, |Δi|>4): 157; chains: 1; bounding box: 63×54×67 Å